Protein AF-X1H4W3-F1 (afdb_monomer_lite)

Structure (mmCIF, N/CA/C/O backbone):
data_AF-X1H4W3-F1
#
_entry.id   AF-X1H4W3-F1
#
loop_
_atom_site.group_PDB
_atom_site.id
_atom_site.type_symbol
_atom_site.label_atom_id
_atom_site.label_alt_id
_atom_site.label_comp_id
_atom_site.label_asym_id
_atom_site.label_entity_id
_atom_site.label_seq_id
_atom_site.pdbx_PDB_ins_code
_atom_site.Cartn_x
_atom_site.Cartn_y
_atom_site.Cartn_z
_atom_site.occupancy
_atom_site.B_iso_or_equiv
_atom_site.auth_seq_id
_atom_site.auth_comp_id
_atom_site.auth_asym_id
_atom_site.auth_atom_id
_atom_site.pdbx_PDB_model_num
ATOM 1 N N . LYS A 1 1 ? 1.119 -9.431 -26.230 1.00 51.44 1 LYS A N 1
ATOM 2 C CA . LYS A 1 1 ? 1.481 -10.700 -25.543 1.00 51.44 1 LYS A CA 1
ATOM 3 C C . LYS A 1 1 ? 2.769 -11.335 -26.093 1.00 51.44 1 LYS A C 1
ATOM 5 O O . LYS A 1 1 ? 3.726 -11.390 -25.339 1.00 51.44 1 LYS A O 1
ATOM 10 N N . LYS A 1 2 ? 2.865 -11.728 -27.379 1.00 60.03 2 LYS A N 1
ATOM 11 C CA . LYS A 1 2 ? 4.060 -12.422 -27.934 1.00 60.03 2 LYS A CA 1
ATOM 12 C C . LYS A 1 2 ? 5.408 -11.696 -27.730 1.00 60.03 2 LYS A C 1
ATOM 14 O O . LYS A 1 2 ? 6.391 -12.353 -27.430 1.00 60.03 2 LYS A O 1
ATOM 19 N N . ILE A 1 3 ? 5.445 -10.363 -27.836 1.00 63.09 3 ILE A N 1
ATOM 20 C CA . ILE A 1 3 ? 6.682 -9.567 -27.669 1.00 63.09 3 ILE A CA 1
ATOM 21 C C . ILE A 1 3 ? 7.163 -9.548 -26.209 1.00 63.09 3 ILE A C 1
ATOM 23 O O . ILE A 1 3 ? 8.354 -9.667 -25.967 1.00 63.09 3 ILE A O 1
ATOM 27 N N . ILE A 1 4 ? 6.247 -9.445 -25.239 1.00 69.94 4 ILE A N 1
ATOM 28 C CA . ILE A 1 4 ? 6.583 -9.406 -23.804 1.00 69.94 4 ILE A CA 1
ATOM 29 C C . ILE A 1 4 ? 7.187 -10.747 -23.373 1.00 69.94 4 ILE A C 1
ATOM 31 O O . ILE A 1 4 ? 8.253 -10.779 -22.773 1.00 69.94 4 ILE A O 1
ATOM 35 N N . PHE A 1 5 ? 6.563 -11.863 -23.762 1.00 71.19 5 PHE A N 1
ATOM 36 C CA . PHE A 1 5 ? 7.090 -13.195 -23.454 1.00 71.19 5 PHE A CA 1
ATOM 37 C C . PHE A 1 5 ? 8.395 -13.519 -24.190 1.00 71.19 5 PHE A C 1
ATOM 39 O O . PHE A 1 5 ? 9.207 -14.262 -23.659 1.00 71.19 5 PHE A O 1
ATOM 46 N N . ALA A 1 6 ? 8.642 -12.932 -25.367 1.00 69.44 6 ALA A N 1
ATOM 47 C CA . ALA A 1 6 ? 9.927 -13.064 -26.061 1.00 69.44 6 ALA A CA 1
ATOM 48 C C . ALA A 1 6 ? 11.089 -12.348 -25.339 1.00 69.44 6 ALA A C 1
ATOM 50 O O . ALA A 1 6 ? 12.254 -12.648 -25.602 1.00 69.44 6 ALA A O 1
ATOM 51 N N . LEU A 1 7 ? 10.782 -11.402 -24.444 1.00 69.12 7 LEU A N 1
ATOM 52 C CA . LEU A 1 7 ? 11.766 -10.675 -23.639 1.00 69.12 7 LEU A CA 1
ATOM 53 C C . LEU A 1 7 ? 12.075 -11.365 -22.300 1.00 69.12 7 LEU A C 1
ATOM 55 O O . LEU A 1 7 ? 13.135 -11.128 -21.726 1.00 69.12 7 LEU A O 1
ATOM 59 N N . ILE A 1 8 ? 11.182 -12.231 -21.817 1.00 76.12 8 ILE A N 1
ATOM 60 C CA . ILE A 1 8 ? 11.322 -12.949 -20.545 1.00 76.12 8 ILE A CA 1
ATOM 61 C C . ILE A 1 8 ? 12.070 -14.268 -20.807 1.00 76.12 8 ILE A C 1
ATOM 63 O O . ILE A 1 8 ? 11.652 -15.077 -21.632 1.00 76.12 8 ILE A O 1
ATOM 67 N N . ARG A 1 9 ? 13.216 -14.481 -20.140 1.00 65.06 9 ARG A N 1
ATOM 68 C CA . ARG A 1 9 ? 14.008 -15.729 -20.239 1.00 65.06 9 ARG A CA 1
ATOM 69 C C . ARG A 1 9 ? 13.320 -16.907 -19.516 1.00 65.06 9 ARG A C 1
ATOM 71 O O . ARG A 1 9 ? 12.294 -16.744 -18.871 1.00 65.06 9 ARG A O 1
ATOM 78 N N . THR A 1 10 ? 13.943 -18.087 -19.592 1.00 57.69 10 THR A N 1
ATOM 79 C CA . THR A 1 10 ? 13.554 -19.427 -19.081 1.00 57.69 10 THR A CA 1
ATOM 80 C C . THR A 1 10 ? 13.088 -19.541 -17.616 1.00 57.69 10 THR A C 1
ATOM 82 O O . THR A 1 10 ? 12.682 -20.624 -17.207 1.00 57.69 10 THR A O 1
ATOM 85 N N . ALA A 1 11 ? 13.127 -18.463 -16.833 1.00 66.06 11 ALA A N 1
ATOM 86 C CA . ALA A 1 11 ? 12.725 -18.391 -15.430 1.00 66.06 11 ALA A CA 1
ATOM 87 C C . ALA A 1 11 ? 11.697 -17.249 -15.244 1.00 66.06 11 ALA A C 1
ATOM 89 O O . ALA A 1 11 ? 12.069 -16.148 -14.830 1.00 66.06 11 ALA A O 1
ATOM 90 N N . PRO A 1 12 ? 10.429 -17.450 -15.653 1.00 82.94 12 PRO A N 1
ATOM 91 C CA . PRO A 1 12 ? 9.421 -16.395 -15.633 1.00 82.94 12 PRO A CA 1
ATOM 92 C C . PRO A 1 12 ? 9.008 -16.068 -14.197 1.00 82.94 12 PRO A C 1
ATOM 94 O O . PRO A 1 12 ? 8.381 -16.881 -13.529 1.00 82.94 12 PRO A O 1
ATOM 97 N N . THR A 1 13 ? 9.316 -14.860 -13.734 1.00 89.88 13 THR A N 1
ATOM 98 C CA . THR A 1 13 ? 8.813 -14.313 -12.461 1.00 89.88 13 THR A CA 1
ATOM 99 C C . THR A 1 13 ? 7.807 -13.196 -12.724 1.00 89.88 13 THR A C 1
ATOM 101 O O . THR A 1 13 ? 7.794 -12.603 -13.812 1.00 89.88 13 THR A O 1
ATOM 104 N N . LEU A 1 14 ? 6.985 -12.834 -11.736 1.00 88.19 14 LEU A N 1
ATOM 105 C CA . LEU A 1 14 ? 6.103 -11.667 -11.855 1.00 88.19 14 LEU A CA 1
ATOM 106 C C . LEU A 1 14 ? 6.908 -10.376 -12.071 1.00 88.19 14 LEU A C 1
ATOM 108 O O . LEU A 1 14 ? 6.520 -9.535 -12.877 1.00 88.19 14 LEU A O 1
ATOM 112 N N . ARG A 1 15 ? 8.087 -10.266 -11.446 1.00 89.19 15 ARG A N 1
ATOM 113 C CA . ARG A 1 15 ? 8.988 -9.114 -11.583 1.00 89.19 15 ARG A CA 1
ATOM 114 C C . ARG A 1 15 ? 9.443 -8.956 -13.032 1.00 89.19 15 ARG A C 1
ATOM 116 O O . ARG A 1 15 ? 9.320 -7.877 -13.603 1.00 89.19 15 ARG A O 1
ATOM 123 N N . SER A 1 16 ? 9.889 -10.051 -13.650 1.00 88.25 16 SER A N 1
ATOM 124 C CA . SER A 1 16 ? 10.321 -10.046 -15.052 1.00 88.25 16 SER A CA 1
ATOM 125 C C . SER A 1 16 ? 9.194 -9.657 -16.016 1.00 88.25 16 SER A C 1
ATOM 127 O O . SER A 1 16 ? 9.441 -8.943 -16.987 1.00 88.25 16 SER A O 1
ATOM 129 N N . LEU A 1 17 ? 7.948 -10.048 -15.719 1.00 89.00 17 LEU A N 1
ATOM 130 C CA . LEU A 1 17 ? 6.780 -9.668 -16.513 1.00 89.00 17 LEU A CA 1
ATOM 131 C C . LEU A 1 17 ? 6.477 -8.174 -16.421 1.00 89.00 17 LEU A C 1
ATOM 133 O O . LEU A 1 17 ? 6.245 -7.535 -17.451 1.00 89.00 17 LEU A O 1
ATOM 137 N N . LEU A 1 18 ? 6.480 -7.618 -15.207 1.00 89.31 18 LEU A N 1
ATOM 138 C CA . LEU A 1 18 ? 6.219 -6.196 -14.988 1.00 89.31 18 LEU A CA 1
ATOM 139 C C . LEU A 1 18 ? 7.297 -5.333 -15.645 1.00 89.31 18 LEU A C 1
ATOM 141 O O . LEU A 1 18 ? 6.964 -4.400 -16.374 1.00 89.31 18 LEU A O 1
ATOM 145 N N . ILE A 1 19 ? 8.572 -5.696 -15.484 1.00 89.69 19 ILE A N 1
ATOM 146 C CA . ILE A 1 19 ? 9.694 -4.981 -16.104 1.00 89.69 19 ILE A CA 1
ATOM 147 C C . ILE A 1 19 ? 9.617 -5.064 -17.629 1.00 89.69 19 ILE A C 1
ATOM 149 O O . ILE A 1 19 ? 9.698 -4.040 -18.303 1.00 89.69 19 ILE A O 1
ATOM 153 N N . ALA A 1 20 ? 9.387 -6.253 -18.195 1.00 88.25 20 ALA A N 1
ATOM 154 C CA . ALA A 1 20 ? 9.251 -6.406 -19.643 1.00 88.25 20 ALA A CA 1
ATOM 155 C C . ALA A 1 20 ? 8.071 -5.590 -20.200 1.00 88.25 20 ALA A C 1
ATOM 157 O O . ALA A 1 20 ? 8.172 -5.002 -21.278 1.00 88.25 20 ALA A O 1
ATOM 158 N N . THR A 1 21 ? 6.962 -5.516 -19.461 1.00 87.62 21 THR A N 1
ATOM 159 C CA . THR A 1 21 ? 5.796 -4.703 -19.837 1.00 87.62 21 THR A CA 1
ATOM 160 C C . THR A 1 21 ? 6.121 -3.210 -19.788 1.00 87.62 21 THR A C 1
ATOM 162 O O . THR A 1 21 ? 5.832 -2.496 -20.751 1.00 87.62 21 THR A O 1
ATOM 165 N N . ALA A 1 22 ? 6.782 -2.750 -18.721 1.00 86.75 22 ALA A N 1
ATOM 166 C CA . ALA A 1 22 ? 7.229 -1.367 -18.581 1.00 86.75 22 ALA A CA 1
ATOM 167 C C . ALA A 1 22 ? 8.190 -0.972 -19.709 1.00 86.75 22 ALA A C 1
ATOM 169 O O . ALA A 1 22 ? 7.998 0.057 -20.345 1.00 86.75 22 ALA A O 1
ATOM 170 N N . VAL A 1 23 ? 9.163 -1.822 -20.043 1.00 88.38 23 VAL A N 1
ATOM 171 C CA . VAL A 1 23 ? 10.105 -1.577 -21.144 1.00 88.38 23 VAL A CA 1
ATOM 172 C C . VAL A 1 23 ? 9.406 -1.483 -22.492 1.00 88.38 23 VAL A C 1
ATOM 174 O O . VAL A 1 23 ? 9.718 -0.598 -23.284 1.00 88.38 23 VAL A O 1
ATOM 177 N N . VAL A 1 24 ? 8.435 -2.356 -22.769 1.00 85.88 24 VAL A N 1
ATOM 178 C CA . VAL A 1 24 ? 7.647 -2.264 -24.006 1.00 85.88 24 VAL A CA 1
ATOM 179 C C . VAL A 1 24 ? 6.904 -0.929 -24.079 1.00 85.88 24 VAL A C 1
ATOM 181 O O . VAL A 1 24 ? 6.884 -0.314 -25.145 1.00 85.88 24 VAL A O 1
ATOM 184 N N . HIS A 1 25 ? 6.348 -0.457 -22.963 1.00 83.56 25 HIS A N 1
ATOM 185 C CA . HIS A 1 25 ? 5.703 0.851 -22.885 1.00 83.56 25 HIS A CA 1
ATOM 186 C C . HIS A 1 25 ? 6.703 2.005 -23.085 1.00 83.56 25 HIS A C 1
ATOM 188 O O . HIS A 1 25 ? 6.482 2.866 -23.935 1.00 83.56 25 HIS A O 1
ATOM 194 N N . LEU A 1 26 ? 7.840 1.995 -22.383 1.00 84.00 26 LEU A N 1
ATOM 195 C CA . LEU A 1 26 ? 8.897 3.006 -22.519 1.00 84.00 26 LEU A CA 1
ATOM 196 C C . LEU A 1 26 ? 9.404 3.098 -23.967 1.00 84.00 26 LEU A C 1
ATOM 198 O O . LEU A 1 26 ? 9.537 4.186 -24.523 1.00 84.00 26 LEU A O 1
ATOM 202 N N . TYR A 1 27 ? 9.628 1.948 -24.599 1.00 83.69 27 TYR A N 1
ATOM 203 C CA . TYR A 1 27 ? 10.215 1.867 -25.930 1.00 83.69 27 TYR A CA 1
ATOM 204 C C . TYR A 1 27 ? 9.255 2.270 -27.056 1.00 83.69 27 TYR A C 1
ATOM 206 O O . TYR A 1 27 ? 9.664 2.955 -27.998 1.00 83.69 27 TYR A O 1
ATOM 214 N N . HIS A 1 28 ? 8.001 1.803 -26.999 1.00 81.50 28 HIS A N 1
ATOM 215 C CA . HIS A 1 28 ? 7.023 2.000 -28.080 1.00 81.50 28 HIS A CA 1
ATOM 216 C C . HIS A 1 28 ? 6.139 3.220 -27.881 1.00 81.50 28 HIS A C 1
ATOM 218 O O . HIS A 1 28 ? 5.789 3.870 -28.859 1.00 81.50 28 HIS A O 1
ATOM 224 N N . TYR A 1 29 ? 5.768 3.523 -26.639 1.00 76.12 29 TYR A N 1
ATOM 225 C CA . TYR A 1 29 ? 4.836 4.606 -26.343 1.00 76.12 29 TYR A CA 1
ATOM 226 C C . TYR A 1 29 ? 5.560 5.891 -25.938 1.00 76.12 29 TYR A C 1
ATOM 228 O O . TYR A 1 29 ? 5.206 6.970 -26.401 1.00 76.12 29 TYR A O 1
ATOM 236 N N . MET A 1 30 ? 6.610 5.785 -25.117 1.00 75.44 30 MET A N 1
ATOM 237 C CA . MET A 1 30 ? 7.381 6.959 -24.682 1.00 75.44 30 MET A CA 1
ATOM 238 C C . MET A 1 30 ? 8.561 7.290 -25.603 1.00 75.44 30 MET A C 1
ATOM 240 O O . MET A 1 30 ? 9.158 8.353 -25.462 1.00 75.44 30 MET A O 1
ATOM 244 N N . GLY A 1 31 ? 8.894 6.404 -26.547 1.00 79.31 31 GLY A N 1
ATOM 245 C CA . GLY A 1 31 ? 9.974 6.615 -27.510 1.00 79.31 31 GLY A CA 1
ATOM 246 C C . GLY A 1 31 ? 11.379 6.592 -26.901 1.00 79.31 31 GLY A C 1
ATOM 247 O O . GLY A 1 31 ? 12.309 7.091 -27.527 1.00 79.31 31 GLY A O 1
ATOM 248 N N . ILE A 1 32 ? 11.554 6.019 -25.706 1.00 81.31 32 ILE A N 1
ATOM 249 C CA . ILE A 1 32 ? 12.866 5.902 -25.057 1.00 81.31 32 ILE A CA 1
ATOM 250 C C . ILE A 1 32 ? 13.688 4.834 -25.786 1.00 81.31 32 ILE A C 1
ATOM 252 O O . ILE A 1 32 ? 13.264 3.681 -25.904 1.00 81.31 32 ILE A O 1
ATOM 256 N N . LYS A 1 33 ? 14.862 5.227 -26.287 1.00 80.50 33 LYS A N 1
ATOM 257 C CA . LYS A 1 33 ? 15.805 4.372 -27.020 1.00 80.50 33 LYS A CA 1
ATOM 258 C C . LYS A 1 33 ? 17.156 4.339 -26.314 1.00 80.50 33 LYS A C 1
ATOM 260 O O . LYS A 1 33 ? 17.492 5.256 -25.570 1.00 80.50 33 LYS A O 1
ATOM 265 N N . VAL A 1 34 ? 17.926 3.290 -26.583 1.00 80.50 34 VAL A N 1
ATOM 266 C CA . VAL A 1 34 ? 19.287 3.130 -26.063 1.00 80.50 34 VAL A CA 1
ATOM 267 C C . VAL A 1 34 ? 20.242 3.932 -26.941 1.00 80.50 34 VAL A C 1
ATOM 269 O O . VAL A 1 34 ? 20.195 3.829 -28.161 1.00 80.50 34 VAL A O 1
ATOM 272 N N . GLN A 1 35 ? 21.120 4.727 -26.333 1.00 69.88 35 GLN A N 1
ATOM 273 C CA . GLN A 1 35 ? 22.011 5.631 -27.067 1.00 69.88 35 GLN A CA 1
ATOM 274 C C . GLN A 1 35 ? 23.066 4.889 -27.916 1.00 69.88 35 GLN A C 1
ATOM 276 O O . GLN A 1 35 ? 23.486 5.392 -28.956 1.00 69.88 35 GLN A O 1
ATOM 281 N N . GLU A 1 36 ? 23.450 3.671 -27.518 1.00 61.16 36 GLU A N 1
ATOM 282 C CA . GLU A 1 36 ? 24.455 2.832 -28.196 1.00 61.16 36 GLU A CA 1
ATOM 283 C C . GLU A 1 36 ? 24.018 2.282 -29.572 1.00 61.16 36 GLU A C 1
ATOM 285 O O . GLU A 1 36 ? 24.839 1.726 -30.299 1.00 61.16 36 GLU A O 1
ATOM 290 N N . SER A 1 37 ? 22.747 2.411 -29.975 1.00 55.53 37 SER A N 1
ATOM 291 C CA . SER A 1 37 ? 22.253 1.831 -31.237 1.00 55.53 37 SER A CA 1
ATOM 292 C C . SER A 1 37 ? 22.519 2.678 -32.489 1.00 55.53 37 SER A C 1
ATOM 294 O O . SER A 1 37 ? 22.275 2.214 -33.604 1.00 55.53 37 SER A O 1
ATOM 296 N N . LEU A 1 38 ? 23.065 3.889 -32.332 1.00 51.62 38 LEU A N 1
ATOM 297 C CA . LEU A 1 38 ? 23.301 4.841 -33.425 1.00 51.62 38 LEU A CA 1
ATOM 298 C C . LEU A 1 38 ? 24.490 4.499 -34.346 1.00 51.62 38 LEU A C 1
ATOM 300 O O . LEU A 1 38 ? 24.632 5.129 -35.392 1.00 51.62 38 LEU A O 1
ATOM 304 N N . GLU A 1 39 ? 25.327 3.508 -34.017 1.00 50.28 39 GLU A N 1
ATOM 305 C CA . GLU A 1 39 ? 26.546 3.215 -34.798 1.00 50.28 39 GLU A CA 1
ATOM 306 C C . GLU A 1 39 ? 26.399 2.125 -35.877 1.00 50.28 39 GLU A C 1
ATOM 308 O O . GLU A 1 39 ? 27.309 1.922 -36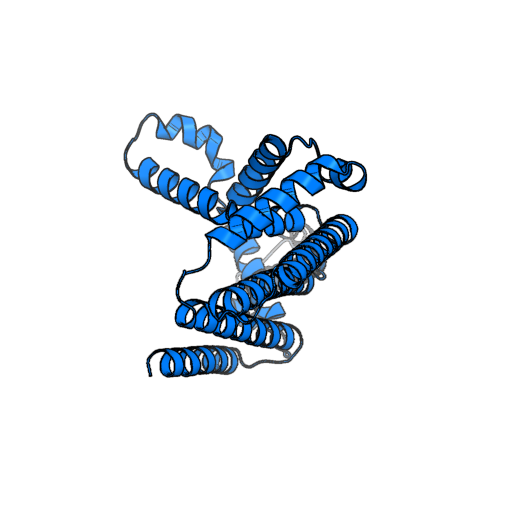.684 1.00 50.28 39 GLU A O 1
ATOM 313 N N . LEU A 1 40 ? 25.262 1.432 -35.975 1.00 52.66 40 LEU A N 1
ATOM 314 C CA . LEU A 1 40 ? 25.097 0.344 -36.949 1.00 52.66 40 LEU A CA 1
ATOM 315 C C . LEU A 1 40 ? 24.466 0.838 -38.259 1.00 52.66 40 LEU A C 1
ATOM 317 O O . LEU A 1 40 ? 23.274 0.691 -38.526 1.00 52.66 40 LEU A O 1
ATOM 321 N N . ASN A 1 41 ? 25.314 1.418 -39.108 1.00 48.25 41 ASN A N 1
ATOM 322 C CA . ASN A 1 41 ? 24.979 1.741 -40.490 1.00 48.25 41 ASN A CA 1
ATOM 323 C C . ASN A 1 41 ? 24.731 0.465 -41.325 1.00 48.25 41 ASN A C 1
ATOM 325 O O . ASN A 1 41 ? 25.632 -0.359 -41.479 1.00 48.25 41 ASN A O 1
ATOM 329 N N . LYS A 1 42 ? 23.548 0.426 -41.967 1.00 57.22 42 LYS A N 1
ATOM 330 C CA . LYS A 1 42 ? 22.990 -0.541 -42.949 1.00 57.22 42 LYS A CA 1
ATOM 331 C C . LYS A 1 42 ? 22.182 -1.695 -42.350 1.00 57.22 42 LYS A C 1
ATOM 333 O O . LYS A 1 42 ? 22.746 -2.710 -41.961 1.00 57.22 42 LYS A O 1
ATOM 338 N N . PHE A 1 43 ? 20.850 -1.602 -42.423 1.00 54.25 43 PHE A N 1
ATOM 339 C CA . PHE A 1 43 ? 19.977 -2.711 -42.040 1.00 54.25 43 PHE A CA 1
ATOM 340 C C . PHE A 1 43 ? 18.820 -2.985 -43.009 1.00 54.25 43 PHE A C 1
ATOM 342 O O . PHE A 1 43 ? 18.091 -2.093 -43.432 1.00 54.25 43 PHE A O 1
ATOM 349 N N . THR A 1 44 ? 18.669 -4.273 -43.324 1.00 56.62 44 THR A N 1
ATOM 350 C CA . THR A 1 44 ? 17.475 -4.947 -43.857 1.00 56.62 44 THR A CA 1
ATOM 351 C C . THR A 1 44 ? 16.343 -5.013 -42.811 1.00 56.62 44 THR A C 1
ATOM 353 O O . THR A 1 44 ? 16.568 -4.741 -41.632 1.00 56.62 44 THR A O 1
ATOM 356 N N . PHE A 1 45 ? 15.125 -5.406 -43.203 1.00 55.81 45 PHE A N 1
ATOM 357 C CA . PHE A 1 45 ? 13.964 -5.499 -42.296 1.00 55.81 45 PHE A CA 1
ATOM 358 C C . PHE A 1 45 ? 14.150 -6.489 -41.124 1.00 55.81 45 PHE A C 1
ATOM 360 O O . PHE A 1 45 ? 13.733 -6.208 -40.000 1.00 55.81 45 PHE A O 1
ATOM 367 N N . ASP A 1 46 ? 14.811 -7.631 -41.346 1.00 56.56 46 ASP A N 1
ATOM 368 C CA . ASP A 1 46 ? 15.038 -8.626 -40.282 1.00 56.56 46 ASP A CA 1
ATOM 369 C C . ASP A 1 46 ? 16.008 -8.118 -39.215 1.00 56.56 46 ASP A C 1
ATOM 371 O O . ASP A 1 46 ? 15.776 -8.261 -38.014 1.00 56.56 46 ASP A O 1
ATOM 375 N N . SER A 1 47 ? 17.032 -7.391 -39.642 1.00 63.22 47 SER A N 1
ATOM 376 C CA . SER A 1 47 ? 17.975 -6.764 -38.729 1.00 63.22 47 SER A CA 1
ATOM 377 C C . SER A 1 47 ? 17.382 -5.609 -37.913 1.00 63.22 47 SER A C 1
ATOM 379 O O . SER A 1 47 ? 17.877 -5.316 -36.828 1.00 63.22 47 SER A O 1
ATOM 381 N N . THR A 1 48 ? 16.287 -4.987 -38.368 1.00 70.31 48 THR A N 1
ATOM 382 C CA . THR A 1 48 ? 15.576 -3.967 -37.576 1.00 70.31 48 THR A CA 1
ATOM 383 C C . THR A 1 48 ? 14.852 -4.593 -36.381 1.00 70.31 48 THR A C 1
ATOM 385 O O . THR A 1 48 ? 14.872 -4.032 -35.288 1.00 70.31 48 THR A O 1
ATOM 388 N N . LYS A 1 49 ? 14.266 -5.788 -36.552 1.00 73.88 49 LYS A N 1
ATOM 389 C CA . LYS A 1 49 ? 13.609 -6.528 -35.458 1.00 73.88 49 LYS A CA 1
ATOM 390 C C . LYS A 1 49 ? 14.603 -7.055 -34.428 1.00 73.88 49 LYS A C 1
ATOM 392 O O . LYS A 1 49 ? 14.319 -7.038 -33.231 1.00 73.88 49 LYS A O 1
ATOM 397 N N . GLU A 1 50 ? 15.756 -7.541 -34.879 1.00 76.06 50 GLU A N 1
ATOM 398 C CA . GLU A 1 50 ? 16.815 -7.999 -33.975 1.00 76.06 50 GLU A CA 1
ATOM 399 C C . GLU A 1 50 ? 17.418 -6.841 -33.174 1.00 76.06 50 GLU A C 1
ATOM 401 O O . GLU A 1 50 ? 17.634 -6.983 -31.967 1.00 76.06 50 GLU A O 1
ATOM 406 N N . LEU A 1 51 ? 17.616 -5.681 -33.809 1.00 78.50 51 LEU A N 1
ATOM 407 C CA . LEU A 1 51 ? 18.068 -4.466 -33.135 1.00 78.50 51 LEU A CA 1
ATOM 408 C C . LEU A 1 51 ? 17.052 -3.994 -32.087 1.00 78.50 51 LEU A C 1
ATOM 410 O O . LEU A 1 51 ? 17.431 -3.770 -30.941 1.00 78.50 51 LEU A O 1
ATOM 414 N N . GLU A 1 52 ? 15.762 -3.957 -32.429 1.00 82.50 52 GLU A N 1
ATOM 415 C CA . GLU A 1 52 ? 14.685 -3.624 -31.487 1.00 82.50 52 GLU A CA 1
ATOM 416 C C . GLU A 1 52 ? 14.683 -4.553 -30.258 1.00 82.50 52 GLU A C 1
ATOM 418 O O . GLU A 1 52 ? 14.543 -4.105 -29.117 1.00 82.50 52 GLU A O 1
ATOM 423 N N . LEU A 1 53 ? 14.846 -5.863 -30.465 1.00 82.69 53 LEU A N 1
ATOM 424 C CA . LEU A 1 53 ? 14.922 -6.829 -29.366 1.00 82.69 53 LEU A CA 1
ATOM 425 C C . LEU A 1 53 ? 16.173 -6.631 -28.505 1.00 82.69 53 LEU A C 1
ATOM 427 O O . LEU A 1 53 ? 16.106 -6.830 -27.290 1.00 82.69 53 LEU A O 1
ATOM 431 N N . LYS A 1 54 ? 17.304 -6.255 -29.108 1.00 83.00 54 LYS A N 1
ATOM 432 C CA . LYS A 1 54 ? 18.546 -5.965 -28.384 1.00 83.00 54 LYS A CA 1
ATOM 433 C C . LYS A 1 54 ? 18.402 -4.710 -27.522 1.00 83.00 54 LYS A C 1
ATOM 435 O O . LYS A 1 54 ? 18.719 -4.769 -26.338 1.00 83.00 54 LYS A O 1
ATOM 440 N N . GLU A 1 55 ? 17.857 -3.627 -28.070 1.00 83.44 55 GLU A N 1
ATOM 441 C CA . GLU A 1 55 ? 17.608 -2.384 -27.327 1.00 83.44 55 GLU A CA 1
ATOM 442 C C . GLU A 1 55 ? 16.681 -2.615 -26.131 1.00 83.44 55 GLU A C 1
ATOM 444 O O . GLU A 1 55 ? 16.973 -2.185 -25.019 1.00 83.44 55 GLU A O 1
ATOM 449 N N . LYS A 1 56 ? 15.590 -3.365 -26.318 1.00 86.69 56 LYS A N 1
ATOM 450 C CA . LYS A 1 56 ? 14.676 -3.683 -25.213 1.00 86.69 56 LYS A CA 1
ATOM 451 C C . LYS A 1 56 ? 15.327 -4.530 -24.126 1.00 86.69 56 LYS A C 1
ATOM 453 O O . LYS A 1 56 ? 14.987 -4.365 -22.963 1.00 86.69 56 LYS A O 1
ATOM 458 N N . LYS A 1 57 ? 16.248 -5.434 -24.469 1.00 86.25 57 LYS A N 1
ATOM 459 C CA . LYS A 1 57 ? 16.989 -6.204 -23.457 1.00 86.25 57 LYS A CA 1
ATOM 460 C C . LYS A 1 57 ? 17.883 -5.304 -22.606 1.00 86.25 57 LYS A C 1
ATOM 462 O O . LYS A 1 57 ? 17.887 -5.471 -21.395 1.00 86.25 57 LYS A O 1
ATOM 467 N N . ILE A 1 58 ? 18.557 -4.333 -23.220 1.00 86.44 58 ILE A N 1
ATOM 468 C CA . ILE A 1 58 ? 19.359 -3.339 -22.490 1.00 86.44 58 ILE A CA 1
ATOM 469 C C . ILE A 1 58 ? 18.453 -2.507 -21.569 1.00 86.44 58 ILE A C 1
ATOM 471 O O . ILE A 1 58 ? 18.721 -2.392 -20.378 1.00 86.44 58 ILE A O 1
ATOM 475 N N . LEU A 1 59 ? 17.307 -2.035 -22.076 1.00 87.75 59 LEU A N 1
ATOM 476 C CA . LEU A 1 59 ? 16.332 -1.308 -21.255 1.00 87.75 59 LEU A CA 1
ATOM 477 C C . LEU A 1 59 ? 15.783 -2.139 -20.083 1.00 87.75 59 LEU A C 1
ATOM 479 O O . LEU A 1 59 ? 15.475 -1.571 -19.041 1.00 87.75 59 LEU A O 1
ATOM 483 N N . ILE A 1 60 ? 15.652 -3.465 -20.212 1.00 88.69 60 ILE A N 1
ATOM 484 C CA . ILE A 1 60 ? 15.261 -4.333 -19.085 1.00 88.69 60 ILE A CA 1
ATOM 485 C C . ILE A 1 60 ? 16.297 -4.264 -17.967 1.00 88.69 60 ILE A C 1
ATOM 487 O O . ILE A 1 60 ? 15.913 -4.132 -16.808 1.00 88.69 60 ILE A O 1
ATOM 491 N N . GLU A 1 61 ? 17.582 -4.343 -18.304 1.00 87.25 61 GLU A N 1
ATOM 492 C CA . GLU A 1 61 ? 18.671 -4.288 -17.325 1.00 87.25 61 GLU A CA 1
ATOM 493 C C . GLU A 1 61 ? 18.727 -2.914 -16.639 1.00 87.25 61 GLU A C 1
ATOM 495 O O . GLU A 1 61 ? 18.861 -2.836 -15.416 1.00 87.25 61 GLU A O 1
ATOM 500 N N . GLU A 1 62 ? 18.532 -1.830 -17.395 1.00 87.88 62 GLU A N 1
ATOM 501 C CA . GLU A 1 62 ? 18.461 -0.470 -16.850 1.00 87.88 62 GLU A CA 1
ATOM 502 C C . GLU A 1 62 ? 17.251 -0.271 -15.929 1.00 87.88 62 GLU A C 1
ATOM 504 O O . GLU A 1 62 ? 17.395 0.247 -14.820 1.00 87.88 62 GLU A O 1
ATOM 509 N N . VAL A 1 63 ? 16.062 -0.713 -16.351 1.00 89.12 63 VAL A N 1
ATOM 510 C CA . VAL A 1 63 ? 14.834 -0.597 -15.550 1.00 89.12 63 VAL A CA 1
ATOM 511 C C . VAL A 1 63 ? 14.922 -1.453 -14.288 1.00 89.12 63 VAL A C 1
ATOM 513 O O . VAL A 1 63 ? 14.543 -0.986 -13.216 1.00 89.12 63 VAL A O 1
ATOM 516 N N . ASP A 1 64 ? 15.449 -2.675 -14.367 1.00 88.31 64 ASP A N 1
ATOM 517 C CA . ASP A 1 64 ? 15.633 -3.528 -13.187 1.00 88.31 64 ASP A CA 1
ATOM 518 C C . ASP A 1 64 ? 16.630 -2.908 -12.191 1.00 88.31 64 ASP A C 1
ATOM 520 O O . ASP A 1 64 ? 16.365 -2.851 -10.985 1.00 88.31 64 ASP A O 1
ATOM 524 N N . SER A 1 65 ? 17.733 -2.353 -12.704 1.00 87.88 65 SER A N 1
ATOM 525 C CA . SER A 1 65 ? 18.732 -1.615 -11.920 1.00 87.88 65 SER A CA 1
ATOM 526 C C . SER A 1 65 ? 18.173 -0.334 -11.297 1.00 87.88 65 SER A C 1
ATOM 528 O O . SER A 1 65 ? 18.565 0.035 -10.188 1.00 87.88 65 SER A O 1
ATOM 530 N N . PHE A 1 66 ? 17.239 0.341 -11.970 1.00 87.19 66 PHE A N 1
ATOM 531 C CA . PHE A 1 66 ? 16.545 1.506 -11.428 1.00 87.19 66 PHE A CA 1
ATOM 532 C C . PHE A 1 66 ? 15.580 1.111 -10.306 1.00 87.19 66 PHE A C 1
ATOM 534 O O . PHE A 1 66 ? 15.589 1.719 -9.234 1.00 87.19 66 PHE A O 1
ATOM 541 N N . LEU A 1 67 ? 14.783 0.061 -10.522 1.00 85.69 67 LEU A N 1
ATOM 542 C CA . LEU A 1 67 ? 13.782 -0.394 -9.562 1.00 85.69 67 LEU A CA 1
ATOM 543 C C . LEU A 1 67 ? 14.408 -0.999 -8.301 1.00 85.69 67 LEU A C 1
ATOM 545 O O . LEU A 1 67 ? 13.834 -0.834 -7.228 1.00 85.69 67 LEU A O 1
ATOM 549 N N . LYS A 1 68 ? 15.571 -1.661 -8.377 1.00 86.06 68 LYS A N 1
ATOM 550 C CA . LYS A 1 68 ? 16.270 -2.276 -7.225 1.00 86.06 68 LYS A CA 1
ATOM 551 C C . LYS A 1 68 ? 15.316 -3.047 -6.305 1.00 86.06 68 LYS A C 1
ATOM 553 O O . LYS A 1 68 ? 14.809 -4.096 -6.692 1.00 86.06 68 LYS A O 1
ATOM 558 N N . THR A 1 69 ? 15.066 -2.527 -5.104 1.00 86.06 69 THR A N 1
ATOM 559 C CA . THR A 1 69 ? 14.221 -3.131 -4.068 1.00 86.06 69 THR A CA 1
ATOM 560 C C . THR A 1 69 ? 12.835 -2.484 -3.974 1.00 86.06 69 THR A C 1
ATOM 562 O O . THR A 1 69 ? 12.188 -2.573 -2.936 1.00 86.06 69 THR A O 1
ATOM 565 N N . SER A 1 70 ? 12.398 -1.741 -4.997 1.00 87.00 70 SER A N 1
ATOM 566 C CA . SER A 1 70 ? 11.163 -0.944 -4.936 1.00 87.00 70 SER A CA 1
ATOM 567 C C . SER A 1 70 ? 9.932 -1.810 -4.681 1.00 87.00 70 SER A C 1
ATOM 569 O O . SER A 1 70 ? 9.140 -1.465 -3.815 1.00 87.00 70 SER A O 1
ATOM 571 N N . PHE A 1 71 ? 9.824 -2.978 -5.323 1.00 87.19 71 PHE A N 1
ATOM 572 C CA . PHE A 1 71 ? 8.719 -3.913 -5.078 1.00 87.19 71 PHE A CA 1
ATOM 573 C C . PHE A 1 71 ? 8.670 -4.390 -3.617 1.00 87.19 71 PHE A C 1
ATOM 575 O O . PHE A 1 71 ? 7.599 -4.465 -3.020 1.00 87.19 71 PHE A O 1
ATOM 582 N N . GLU A 1 72 ? 9.825 -4.690 -3.016 1.00 88.81 72 GLU A N 1
ATOM 583 C CA . GLU A 1 72 ? 9.914 -5.088 -1.609 1.00 88.81 72 GLU A CA 1
ATOM 584 C C . GLU A 1 72 ? 9.586 -3.931 -0.655 1.00 88.81 72 GLU A C 1
ATOM 586 O O . GLU A 1 72 ? 8.944 -4.137 0.378 1.00 88.81 72 GLU A O 1
ATOM 591 N N . LEU A 1 73 ? 10.023 -2.712 -0.984 1.00 89.88 73 LEU A N 1
ATOM 592 C CA . LEU A 1 73 ? 9.709 -1.517 -0.202 1.00 89.88 73 LEU A CA 1
ATOM 593 C C . LEU A 1 73 ? 8.206 -1.222 -0.245 1.00 89.88 73 LEU A C 1
ATOM 595 O O . LEU A 1 73 ? 7.608 -0.999 0.803 1.00 89.88 73 LEU A O 1
ATOM 599 N N . GLU A 1 74 ? 7.589 -1.295 -1.419 1.00 88.50 74 GLU A N 1
ATOM 600 C CA . GLU A 1 74 ? 6.157 -1.071 -1.613 1.00 88.50 74 GLU A CA 1
ATOM 601 C C . GLU A 1 74 ? 5.308 -2.115 -0.868 1.00 88.50 74 GLU A C 1
ATOM 603 O O . GLU A 1 74 ? 4.414 -1.759 -0.097 1.00 88.50 74 GLU A O 1
ATOM 608 N N . GLY A 1 75 ? 5.660 -3.404 -0.971 1.00 89.75 75 GLY A N 1
ATOM 609 C CA . GLY A 1 75 ? 5.027 -4.467 -0.181 1.00 89.75 75 GLY A CA 1
ATOM 610 C C . GLY A 1 75 ? 5.147 -4.235 1.331 1.00 89.75 75 GLY A C 1
ATOM 611 O O . GLY A 1 75 ? 4.179 -4.400 2.079 1.00 89.75 75 GLY A O 1
ATOM 612 N N . SER A 1 76 ? 6.311 -3.767 1.796 1.00 90.44 76 SER A N 1
ATOM 613 C CA . SER A 1 76 ? 6.528 -3.394 3.200 1.00 90.44 76 SER A CA 1
ATOM 614 C C . SER A 1 76 ? 5.641 -2.223 3.640 1.00 90.44 76 SER A C 1
ATOM 616 O O . SER A 1 76 ? 5.062 -2.268 4.727 1.00 90.44 76 SER A O 1
ATOM 618 N N . ILE A 1 77 ? 5.479 -1.195 2.802 1.00 91.06 77 ILE A N 1
ATOM 619 C CA . ILE A 1 77 ? 4.588 -0.056 3.069 1.00 91.06 77 ILE A CA 1
ATOM 620 C C . ILE A 1 77 ? 3.133 -0.521 3.196 1.00 91.06 77 ILE A C 1
ATOM 622 O O . ILE A 1 77 ? 2.501 -0.231 4.214 1.00 91.06 77 ILE A O 1
ATOM 626 N N . PHE A 1 78 ? 2.628 -1.322 2.255 1.00 91.31 78 PHE A N 1
ATOM 627 C CA . PHE A 1 78 ? 1.262 -1.849 2.338 1.00 91.31 78 PHE A CA 1
ATOM 628 C C . PHE A 1 78 ? 1.038 -2.709 3.582 1.00 91.31 78 PHE A C 1
ATOM 630 O O . PHE A 1 78 ? 0.044 -2.537 4.289 1.00 91.31 78 PHE A O 1
ATOM 637 N N . ASN A 1 79 ? 1.979 -3.600 3.906 1.00 92.06 79 ASN A N 1
ATOM 638 C CA . ASN A 1 79 ? 1.906 -4.394 5.131 1.00 92.06 79 ASN A CA 1
ATOM 639 C C . ASN A 1 79 ? 1.882 -3.501 6.380 1.00 92.06 79 ASN A C 1
ATOM 641 O O . ASN A 1 79 ? 1.095 -3.751 7.294 1.00 92.06 79 ASN A O 1
ATOM 645 N N . ASN A 1 80 ? 2.683 -2.431 6.399 1.00 91.69 80 ASN A N 1
ATOM 646 C CA . ASN A 1 80 ? 2.723 -1.488 7.511 1.00 91.69 80 ASN A CA 1
ATOM 647 C C . ASN A 1 80 ? 1.402 -0.743 7.713 1.00 91.69 80 ASN A C 1
ATOM 649 O O . ASN A 1 80 ? 1.014 -0.570 8.871 1.00 91.69 80 ASN A O 1
ATOM 653 N N . ILE A 1 81 ? 0.741 -0.326 6.627 1.00 92.19 81 ILE A N 1
ATOM 654 C CA . ILE A 1 81 ? -0.591 0.296 6.660 1.00 92.19 81 ILE A CA 1
ATOM 655 C C . ILE A 1 81 ? -1.603 -0.701 7.226 1.00 92.19 81 ILE A C 1
ATOM 657 O O . ILE A 1 81 ? -2.272 -0.402 8.210 1.00 92.19 81 ILE A O 1
ATOM 661 N N . ILE A 1 82 ? -1.652 -1.922 6.683 1.00 93.75 82 ILE A N 1
ATOM 662 C CA . ILE A 1 82 ? -2.616 -2.940 7.123 1.00 93.75 82 ILE A CA 1
ATOM 663 C C . ILE A 1 82 ? -2.391 -3.337 8.593 1.00 93.75 82 ILE A C 1
ATOM 665 O O . ILE A 1 82 ? -3.346 -3.587 9.327 1.00 93.75 82 ILE A O 1
ATOM 669 N N . ASP A 1 83 ? -1.138 -3.426 9.051 1.00 93.50 83 ASP A N 1
ATOM 670 C CA . ASP A 1 83 ? -0.821 -3.635 10.470 1.00 93.50 83 ASP A CA 1
ATOM 671 C C . ASP A 1 83 ? -1.418 -2.538 11.351 1.00 93.50 83 ASP A C 1
ATOM 673 O O . ASP A 1 83 ? -2.030 -2.855 12.369 1.00 93.50 83 ASP A O 1
ATOM 677 N N . LEU A 1 84 ? -1.256 -1.269 10.960 1.00 93.25 84 LEU A N 1
ATOM 678 C CA . LEU A 1 84 ? -1.805 -0.137 11.704 1.00 93.25 84 LEU A CA 1
ATOM 679 C C . LEU A 1 84 ? -3.333 -0.184 11.727 1.00 93.25 84 LEU A C 1
ATOM 681 O O . LEU A 1 84 ? -3.908 -0.160 12.814 1.00 93.25 84 LEU A O 1
ATOM 685 N N . GLU A 1 85 ? -3.981 -0.344 10.571 1.00 93.56 85 GLU A N 1
ATOM 686 C CA . GLU A 1 85 ? -5.443 -0.470 10.476 1.00 93.56 85 GLU A CA 1
ATOM 687 C C . GLU A 1 85 ? -5.967 -1.591 11.391 1.00 93.56 85 GLU A C 1
ATOM 689 O O . GLU A 1 85 ? -6.937 -1.411 12.128 1.00 93.56 85 GLU A O 1
ATOM 694 N N . ASN A 1 86 ? -5.293 -2.746 11.417 1.00 94.94 86 ASN A N 1
ATOM 695 C CA . ASN A 1 86 ? -5.683 -3.871 12.268 1.00 94.94 86 ASN A CA 1
ATOM 696 C C . ASN A 1 86 ? -5.609 -3.546 13.770 1.00 94.94 86 ASN A C 1
ATOM 698 O O . ASN A 1 86 ? -6.419 -4.076 14.538 1.00 94.94 86 ASN A O 1
ATOM 702 N N . LEU A 1 87 ? -4.679 -2.689 14.208 1.00 94.00 87 LEU A N 1
ATOM 703 C CA . LEU A 1 87 ? -4.616 -2.237 15.604 1.00 94.00 87 LEU A CA 1
ATOM 704 C C . LEU A 1 87 ? -5.833 -1.382 15.963 1.00 94.00 87 LEU A C 1
ATOM 706 O O . LEU A 1 87 ? -6.446 -1.613 17.008 1.00 94.00 87 LEU A O 1
ATOM 710 N N . PHE A 1 88 ? -6.216 -0.446 15.087 1.00 94.00 88 PHE A N 1
ATOM 711 C CA . PHE A 1 88 ? -7.420 0.370 15.269 1.00 94.00 88 PHE A CA 1
ATOM 712 C C . PHE A 1 88 ? -8.684 -0.490 15.274 1.00 94.00 88 PHE A C 1
ATOM 714 O O . PHE A 1 88 ? -9.501 -0.373 16.185 1.00 94.00 88 PHE A O 1
ATOM 721 N N . LEU A 1 89 ? -8.824 -1.408 14.313 1.00 93.75 89 LEU A N 1
ATOM 722 C CA . LEU A 1 89 ? -9.959 -2.331 14.239 1.00 93.75 89 LEU A CA 1
ATOM 723 C C . LEU A 1 89 ? -10.085 -3.178 15.510 1.00 93.75 89 LEU A C 1
ATOM 725 O O . LEU A 1 89 ? -11.175 -3.294 16.067 1.00 93.75 89 LEU A O 1
ATOM 729 N N . THR A 1 90 ? -8.974 -3.732 16.001 1.00 92.75 90 THR A N 1
ATOM 730 C CA . THR A 1 90 ? -8.962 -4.541 17.229 1.00 92.75 90 THR A CA 1
ATOM 731 C C . THR A 1 90 ? -9.386 -3.711 18.440 1.00 92.75 90 THR A C 1
ATOM 733 O O . THR A 1 90 ? -10.246 -4.143 19.207 1.00 92.75 90 THR A O 1
ATOM 736 N N . LEU A 1 91 ? -8.847 -2.494 18.584 1.00 92.50 91 LEU A N 1
ATOM 737 C CA . LEU A 1 91 ? -9.231 -1.568 19.651 1.00 92.50 91 LEU A CA 1
ATOM 738 C C . LEU A 1 91 ? -10.733 -1.241 19.604 1.00 92.50 91 LEU A C 1
ATOM 740 O O . LEU A 1 91 ? -11.409 -1.338 20.627 1.00 92.50 91 LEU A O 1
ATOM 744 N N . LEU A 1 92 ? -11.263 -0.911 18.423 1.00 91.06 92 LEU A N 1
ATOM 745 C CA . LEU A 1 92 ? -12.674 -0.567 18.231 1.00 91.06 92 LEU A CA 1
ATOM 746 C C . LEU A 1 92 ? -13.613 -1.753 18.504 1.00 91.06 92 LEU A C 1
ATOM 748 O O . LEU A 1 92 ? -14.695 -1.563 19.061 1.00 91.06 92 LEU A O 1
ATOM 752 N N . ILE A 1 93 ? -13.222 -2.981 18.139 1.00 91.12 93 ILE A N 1
ATOM 753 C CA . ILE A 1 93 ? -13.995 -4.194 18.453 1.00 91.12 93 ILE A CA 1
ATOM 754 C C . ILE A 1 93 ? -14.064 -4.394 19.966 1.00 91.12 93 ILE A C 1
ATOM 756 O O . ILE A 1 93 ? -15.144 -4.643 20.501 1.00 91.12 93 ILE A O 1
ATOM 760 N N . GLU A 1 94 ? -12.935 -4.301 20.664 1.00 89.44 94 GLU A N 1
ATOM 761 C CA . GLU A 1 94 ? -12.883 -4.509 22.113 1.00 89.44 94 GLU A CA 1
ATOM 762 C C . GLU A 1 94 ? -13.639 -3.422 22.892 1.00 89.44 94 GLU A C 1
ATOM 764 O O . GLU A 1 94 ? -14.366 -3.736 23.835 1.00 89.44 94 GLU A O 1
ATOM 769 N N . GLU A 1 95 ? -13.536 -2.162 22.459 1.00 87.50 95 GLU A N 1
ATOM 770 C CA . GLU A 1 95 ? -14.289 -1.038 23.027 1.00 87.50 95 GLU A CA 1
ATOM 771 C C . GLU A 1 95 ? -15.802 -1.262 22.895 1.00 87.50 95 GLU A C 1
ATOM 773 O O . GLU A 1 95 ? -16.544 -1.148 23.870 1.00 87.50 95 GLU A O 1
ATOM 778 N N . ARG A 1 96 ? -16.271 -1.663 21.708 1.00 87.81 96 ARG A N 1
ATOM 779 C CA . ARG A 1 96 ? -17.708 -1.832 21.421 1.00 87.81 96 ARG A CA 1
ATOM 780 C C . ARG A 1 96 ? -18.305 -3.126 21.963 1.00 87.81 96 ARG A C 1
ATOM 782 O O . ARG A 1 96 ? -19.519 -3.221 22.107 1.00 87.81 96 ARG A O 1
ATOM 789 N N . THR A 1 97 ? -17.472 -4.119 22.262 1.00 86.94 97 THR A N 1
ATOM 790 C CA . THR A 1 97 ? -17.897 -5.360 22.928 1.00 86.94 97 THR A CA 1
ATOM 791 C C . THR A 1 97 ? -17.940 -5.225 24.453 1.00 86.94 97 THR A C 1
ATOM 793 O O . THR A 1 97 ? -18.334 -6.172 25.125 1.00 86.94 97 THR A O 1
ATOM 796 N N . GLY A 1 98 ? -17.579 -4.056 25.003 1.00 80.31 98 GLY A N 1
ATOM 797 C CA . GLY A 1 98 ? -17.576 -3.796 26.446 1.00 80.31 98 GLY A CA 1
ATOM 798 C C . GLY A 1 98 ? -16.422 -4.472 27.193 1.00 80.31 98 GLY A C 1
ATOM 799 O O . GLY A 1 98 ? -16.435 -4.535 28.418 1.00 80.31 98 GLY A O 1
ATOM 800 N N . ASN A 1 99 ? -15.416 -4.965 26.467 1.00 76.81 99 ASN A N 1
ATOM 801 C CA . ASN A 1 99 ? -14.304 -5.740 27.018 1.00 76.81 99 ASN A CA 1
ATOM 802 C C . ASN A 1 99 ? -13.133 -4.872 27.511 1.00 76.81 99 ASN A C 1
ATOM 804 O O . ASN A 1 99 ? -12.112 -5.415 27.931 1.00 76.81 99 ASN A O 1
ATOM 808 N N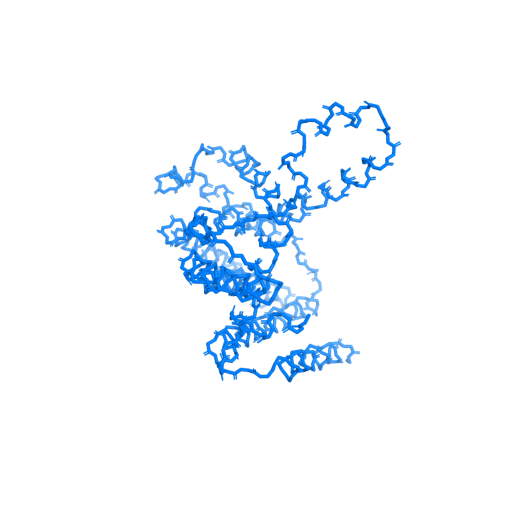 . LEU A 1 100 ? -13.251 -3.540 27.454 1.00 80.69 100 LEU A N 1
ATOM 809 C CA . LEU A 1 100 ? -12.139 -2.624 27.696 1.00 80.69 100 LEU A CA 1
ATOM 810 C C . LEU A 1 100 ? -12.422 -1.641 28.839 1.00 80.69 100 LEU A C 1
ATOM 812 O O . LEU A 1 100 ? -13.367 -0.857 28.785 1.00 80.69 100 LEU A O 1
ATOM 816 N N . GLN A 1 101 ? -11.557 -1.626 29.854 1.00 84.44 101 GLN A N 1
ATOM 817 C CA . GLN A 1 101 ? -11.577 -0.583 30.884 1.00 84.44 101 GLN A CA 1
ATOM 818 C C . GLN A 1 101 ? -10.940 0.718 30.365 1.00 84.44 101 GLN A C 1
ATOM 820 O O . GLN A 1 101 ? -10.038 0.693 29.524 1.00 84.44 101 GLN A O 1
ATOM 825 N N . GLN A 1 102 ? -11.331 1.870 30.921 1.00 83.12 102 GLN A N 1
ATOM 826 C CA . GLN A 1 102 ? -10.834 3.181 30.473 1.00 83.12 102 GLN A CA 1
ATOM 827 C C . GLN A 1 102 ? -9.302 3.321 30.563 1.00 83.12 102 GLN A C 1
ATOM 829 O O . GLN A 1 102 ? -8.676 3.897 29.675 1.00 83.12 102 GLN A O 1
ATOM 834 N N . SER A 1 103 ? -8.674 2.763 31.600 1.00 83.19 103 SER A N 1
ATOM 835 C CA . SER A 1 103 ? -7.211 2.756 31.751 1.00 83.19 103 SER A CA 1
ATOM 836 C C . SER A 1 103 ? -6.514 1.933 30.659 1.00 83.19 103 SER A C 1
ATOM 838 O O . SER A 1 103 ? -5.474 2.337 30.138 1.00 83.19 103 SER A O 1
ATOM 840 N N . GLN A 1 104 ? -7.109 0.805 30.263 1.00 86.75 104 GLN A N 1
ATOM 841 C CA . GLN A 1 104 ? -6.614 -0.053 29.183 1.00 86.75 104 GLN A CA 1
ATOM 842 C C . GLN A 1 104 ? -6.773 0.622 27.817 1.00 86.75 104 GLN A C 1
ATOM 844 O O . GLN A 1 104 ? -5.877 0.520 26.981 1.00 86.75 104 GLN A O 1
ATOM 849 N N . ARG A 1 105 ? -7.866 1.370 27.620 1.00 87.38 105 ARG A N 1
ATOM 850 C CA . ARG A 1 105 ? -8.105 2.190 26.423 1.00 87.38 105 ARG A CA 1
ATOM 851 C C . ARG A 1 105 ? -6.981 3.183 26.183 1.00 87.38 105 ARG A C 1
ATOM 853 O O . ARG A 1 105 ? -6.383 3.189 25.113 1.00 87.38 105 ARG A O 1
ATOM 860 N N . VAL A 1 106 ? -6.680 3.997 27.194 1.00 89.06 106 VAL A N 1
ATOM 861 C CA . VAL A 1 106 ? -5.632 5.025 27.110 1.00 89.06 106 VAL A CA 1
ATOM 862 C C . VAL A 1 106 ? -4.281 4.384 26.811 1.00 89.06 106 VAL A C 1
ATOM 864 O O . VAL A 1 106 ? -3.557 4.861 25.942 1.00 89.06 106 VAL A O 1
ATOM 867 N N . LYS A 1 107 ? -3.969 3.259 27.465 1.00 90.12 107 LYS A N 1
ATOM 868 C CA . LYS A 1 107 ? -2.730 2.524 27.203 1.00 90.12 107 LYS A CA 1
ATOM 869 C C . LYS A 1 107 ? -2.635 2.060 25.746 1.00 90.12 107 LYS A C 1
ATOM 871 O O . LYS A 1 107 ? -1.633 2.333 25.099 1.00 90.12 107 LYS A O 1
ATOM 876 N N . LYS A 1 108 ? -3.687 1.435 25.206 1.00 90.06 108 LYS A N 1
ATOM 877 C CA . LYS A 1 108 ? -3.695 0.962 23.813 1.00 90.06 108 LYS A CA 1
ATOM 878 C C . LYS A 1 108 ? -3.585 2.095 22.795 1.00 90.06 108 LYS A C 1
ATOM 880 O O . LYS A 1 108 ? -2.908 1.926 21.788 1.00 90.06 108 LYS A O 1
ATOM 885 N N . ILE A 1 109 ? -4.211 3.245 23.050 1.00 91.38 109 ILE A N 1
ATOM 886 C CA . ILE A 1 109 ? -4.068 4.426 22.186 1.00 91.38 109 ILE A CA 1
ATOM 887 C C . ILE A 1 109 ? -2.614 4.908 22.184 1.00 91.38 109 ILE A C 1
ATOM 889 O O . ILE A 1 109 ? -2.048 5.108 21.113 1.00 91.38 109 ILE A O 1
ATOM 893 N N . ASN A 1 110 ? -1.980 5.007 23.355 1.00 91.62 110 ASN A N 1
ATOM 894 C CA . ASN A 1 110 ? -0.568 5.387 23.453 1.00 91.62 110 ASN A CA 1
ATOM 895 C C . ASN A 1 110 ? 0.357 4.371 22.756 1.00 91.62 110 ASN A C 1
ATOM 897 O O . ASN A 1 110 ? 1.343 4.754 22.122 1.00 91.62 110 ASN A O 1
ATOM 901 N N . ASP A 1 111 ? 0.035 3.077 22.835 1.00 91.56 111 ASP A N 1
ATOM 902 C CA . ASP A 1 111 ? 0.779 2.025 22.137 1.00 91.56 111 ASP A CA 1
ATOM 903 C C . ASP A 1 111 ? 0.644 2.174 20.608 1.00 91.56 111 ASP A C 1
ATOM 905 O O . ASP A 1 111 ? 1.636 2.048 19.887 1.00 91.56 111 ASP A O 1
ATOM 909 N N . ILE A 1 112 ? -0.555 2.493 20.102 1.00 93.00 112 ILE A N 1
ATOM 910 C CA . ILE A 1 112 ? -0.790 2.797 18.679 1.00 93.00 112 ILE A CA 1
ATOM 911 C C . ILE A 1 112 ? -0.004 4.044 18.261 1.00 93.00 112 ILE A C 1
ATOM 913 O O . ILE A 1 112 ? 0.698 4.009 17.253 1.00 93.00 112 ILE A O 1
ATOM 917 N N . GLU A 1 113 ? -0.055 5.125 19.041 1.00 92.81 113 GLU A N 1
ATOM 918 C CA . GLU A 1 113 ? 0.707 6.350 18.770 1.00 92.81 113 GLU A CA 1
ATOM 919 C C . GLU A 1 113 ? 2.211 6.093 18.666 1.00 92.81 113 GLU A C 1
ATOM 921 O O . GLU A 1 113 ? 2.869 6.599 17.754 1.00 92.81 113 GLU A O 1
ATOM 926 N N . THR A 1 114 ? 2.745 5.281 19.579 1.00 91.62 114 THR A N 1
ATOM 927 C CA . THR A 1 114 ? 4.162 4.899 19.595 1.00 91.62 114 THR A CA 1
ATOM 928 C C . THR A 1 114 ? 4.522 4.080 18.354 1.00 91.62 114 THR A C 1
ATOM 930 O O . THR A 1 114 ? 5.578 4.288 17.752 1.00 91.62 114 THR A O 1
ATOM 933 N N . GLN A 1 115 ? 3.637 3.176 17.922 1.00 92.62 115 GLN A N 1
ATOM 934 C CA . GLN A 1 115 ? 3.838 2.394 16.701 1.00 92.62 115 GLN A CA 1
ATOM 935 C C . GLN A 1 115 ? 3.771 3.247 15.434 1.00 92.62 115 GLN A C 1
ATOM 937 O O . GLN A 1 115 ? 4.592 3.051 14.536 1.00 92.62 115 GLN A O 1
ATOM 942 N N . ILE A 1 116 ? 2.846 4.211 15.364 1.00 92.56 116 ILE A N 1
ATOM 943 C CA . ILE A 1 116 ? 2.790 5.179 14.263 1.00 92.56 116 ILE A CA 1
ATOM 944 C C . ILE A 1 116 ? 4.105 5.958 14.219 1.00 92.56 116 ILE A C 1
ATOM 946 O O . ILE A 1 116 ? 4.747 5.994 13.177 1.00 92.56 116 ILE A O 1
ATOM 950 N N . GLU A 1 117 ? 4.557 6.519 15.343 1.00 90.25 117 GLU A N 1
ATOM 951 C CA . GLU A 1 117 ? 5.812 7.276 15.403 1.00 90.25 117 GLU A CA 1
ATOM 952 C C . GLU A 1 117 ? 7.016 6.452 14.937 1.00 90.25 117 GLU A C 1
ATOM 954 O O . GLU A 1 117 ? 7.791 6.900 14.094 1.00 90.25 117 GLU A O 1
ATOM 959 N N . SER A 1 118 ? 7.140 5.218 15.429 1.00 90.44 118 SER A N 1
ATOM 960 C CA . SER A 1 118 ? 8.218 4.314 15.033 1.00 90.44 118 SER A CA 1
ATOM 961 C C . SER A 1 118 ? 8.199 4.016 13.529 1.00 90.44 118 SER A C 1
ATOM 963 O O . SER A 1 118 ? 9.243 4.087 12.875 1.00 90.44 118 SER A O 1
ATOM 965 N N . LYS A 1 119 ? 7.018 3.743 12.954 1.00 90.69 119 LYS A N 1
ATOM 966 C CA . LYS A 1 119 ? 6.861 3.500 11.511 1.00 90.69 119 LYS A CA 1
ATOM 967 C C . LYS A 1 119 ? 7.184 4.750 10.690 1.00 90.69 119 LYS A C 1
ATOM 969 O O . LYS A 1 119 ? 7.910 4.637 9.705 1.00 90.69 119 LYS A O 1
ATOM 974 N N . LEU A 1 120 ? 6.738 5.931 11.126 1.00 88.81 120 LEU A N 1
ATOM 975 C CA . LEU A 1 120 ? 7.067 7.210 10.491 1.00 88.81 120 LEU A CA 1
ATOM 976 C C . LEU A 1 120 ? 8.573 7.443 10.445 1.00 88.81 120 LEU A C 1
ATOM 978 O O . LEU A 1 120 ? 9.122 7.672 9.372 1.00 88.81 120 LEU A O 1
ATOM 982 N N . LEU A 1 121 ? 9.258 7.323 11.583 1.00 87.38 121 LEU A N 1
ATOM 983 C CA . LEU A 1 121 ? 10.707 7.515 11.659 1.00 87.38 121 LEU A CA 1
ATOM 984 C C . LEU A 1 121 ? 11.470 6.471 10.832 1.00 87.38 121 LEU A C 1
ATOM 986 O O . LEU A 1 121 ? 12.477 6.790 10.196 1.00 87.38 121 LEU A O 1
ATOM 990 N N . ASN A 1 122 ? 10.986 5.228 10.789 1.00 89.25 122 ASN A N 1
ATOM 991 C CA . ASN A 1 122 ? 11.570 4.182 9.953 1.00 89.25 122 ASN A CA 1
ATOM 992 C C . ASN A 1 122 ? 11.441 4.502 8.453 1.00 89.25 122 ASN A C 1
ATOM 994 O O . ASN A 1 122 ? 12.411 4.350 7.712 1.00 89.25 122 ASN A O 1
ATOM 998 N N . ILE A 1 123 ? 10.282 4.993 8.006 1.00 88.56 123 ILE A N 1
ATOM 999 C CA . ILE A 1 123 ? 10.077 5.412 6.610 1.00 88.56 123 ILE A CA 1
ATOM 1000 C C . ILE A 1 123 ? 10.919 6.653 6.297 1.00 88.56 123 ILE A C 1
ATOM 1002 O O . ILE A 1 123 ? 11.585 6.699 5.268 1.00 88.56 123 ILE A O 1
ATOM 1006 N N . ILE A 1 124 ? 10.973 7.616 7.221 1.00 86.19 124 ILE A N 1
ATOM 1007 C CA . ILE A 1 124 ? 11.757 8.851 7.093 1.00 86.19 124 ILE A CA 1
ATOM 1008 C C . ILE A 1 124 ? 13.279 8.591 6.979 1.00 86.19 124 ILE A C 1
ATOM 1010 O O . ILE A 1 124 ? 14.033 9.404 6.438 1.00 86.19 124 ILE A O 1
ATOM 1014 N N . SER A 1 125 ? 13.760 7.474 7.528 1.00 84.44 125 SER A N 1
ATOM 1015 C CA . SER A 1 125 ? 15.193 7.155 7.574 1.00 84.44 125 SER A CA 1
ATOM 1016 C C . SER A 1 125 ? 15.651 6.185 6.489 1.00 84.44 125 SER A C 1
ATOM 1018 O O . SER A 1 125 ? 16.794 6.282 6.047 1.00 84.44 125 SER A O 1
ATOM 1020 N N . LYS A 1 126 ? 14.801 5.238 6.071 1.00 85.56 126 LYS A N 1
ATOM 1021 C CA . LYS A 1 126 ? 15.215 4.123 5.200 1.00 85.56 126 LYS A CA 1
ATOM 1022 C C . LYS A 1 126 ? 14.620 4.150 3.798 1.00 85.56 126 LYS A C 1
ATOM 1024 O O . LYS A 1 126 ? 15.117 3.426 2.939 1.00 85.56 126 LYS A O 1
ATOM 1029 N N . PHE A 1 127 ? 13.568 4.930 3.566 1.00 86.88 127 PHE A N 1
ATOM 1030 C CA . PHE A 1 127 ? 12.839 4.914 2.301 1.00 86.88 127 PHE A CA 1
ATOM 1031 C C . PHE A 1 127 ? 13.095 6.207 1.519 1.00 86.88 127 PHE A C 1
ATOM 1033 O O . PHE A 1 127 ? 13.285 7.265 2.119 1.00 86.88 127 PHE A O 1
ATOM 1040 N N . PRO A 1 128 ? 13.087 6.157 0.176 1.00 87.88 128 PRO A N 1
ATOM 1041 C CA . PRO A 1 128 ? 12.978 7.360 -0.639 1.00 87.88 128 PRO A CA 1
ATOM 1042 C C . PRO A 1 128 ? 11.779 8.226 -0.227 1.00 87.88 128 PRO A C 1
ATOM 1044 O O . PRO A 1 128 ? 10.743 7.707 0.187 1.00 87.88 128 PRO A O 1
ATOM 1047 N N . SER A 1 129 ? 11.897 9.547 -0.377 1.00 87.94 129 SER A N 1
ATOM 1048 C CA . SER A 1 129 ? 10.916 10.497 0.167 1.00 87.94 129 SER A CA 1
ATOM 1049 C C . SER A 1 129 ? 9.498 10.315 -0.374 1.00 87.94 129 SER A C 1
ATOM 1051 O O . SER A 1 129 ? 8.552 10.579 0.353 1.00 87.94 129 SER A O 1
ATOM 1053 N N . PHE A 1 130 ? 9.323 9.861 -1.617 1.00 87.25 130 PHE A N 1
ATOM 1054 C CA . PHE A 1 130 ? 7.992 9.661 -2.202 1.00 87.25 130 PHE A CA 1
ATOM 1055 C C . PHE A 1 130 ? 7.165 8.608 -1.446 1.00 87.25 130 PHE A C 1
ATOM 1057 O O . PHE A 1 130 ? 6.005 8.872 -1.154 1.00 87.25 130 PHE A O 1
ATOM 1064 N N . TYR A 1 131 ? 7.783 7.520 -0.962 1.00 87.75 131 TYR A N 1
ATOM 1065 C CA . TYR A 1 131 ? 7.093 6.523 -0.128 1.00 87.75 131 TYR A CA 1
ATOM 1066 C C . TYR A 1 131 ? 6.543 7.108 1.172 1.00 87.75 131 TYR A C 1
ATOM 1068 O O . TYR A 1 131 ? 5.567 6.599 1.712 1.00 87.75 131 TYR A O 1
ATOM 1076 N N . PHE A 1 132 ? 7.172 8.156 1.708 1.00 90.00 132 PHE A N 1
ATOM 1077 C CA . PHE A 1 132 ? 6.630 8.843 2.872 1.00 90.00 132 PHE A CA 1
ATOM 1078 C C . PHE A 1 132 ? 5.338 9.581 2.529 1.00 90.00 132 PHE A C 1
ATOM 1080 O O . PHE A 1 132 ? 4.369 9.462 3.271 1.00 90.00 132 PHE A O 1
ATOM 1087 N N . TYR A 1 133 ? 5.315 10.321 1.421 1.00 90.19 133 TYR A N 1
ATOM 1088 C CA . TYR A 1 133 ? 4.123 11.059 1.009 1.00 90.19 133 TYR A CA 1
ATOM 1089 C C . TYR A 1 133 ? 2.970 10.115 0.671 1.00 90.19 133 TYR A C 1
ATOM 1091 O O . TYR A 1 133 ? 1.863 10.355 1.142 1.00 90.19 133 TYR A O 1
ATOM 1099 N N . ASP A 1 134 ? 3.246 9.009 -0.023 1.00 87.38 134 ASP A N 1
ATOM 1100 C CA . ASP A 1 134 ? 2.245 7.974 -0.306 1.00 87.38 134 ASP A CA 1
ATOM 1101 C C . ASP A 1 134 ? 1.718 7.345 0.992 1.00 87.38 134 ASP A C 1
ATOM 1103 O O . ASP A 1 134 ? 0.515 7.322 1.240 1.00 87.38 134 ASP A O 1
ATOM 1107 N N . PHE A 1 135 ? 2.619 6.924 1.890 1.00 90.44 135 PHE A N 1
ATOM 1108 C CA . PHE A 1 135 ? 2.240 6.304 3.161 1.00 90.44 135 PHE A CA 1
ATOM 1109 C C . PHE A 1 135 ? 1.368 7.213 4.032 1.00 90.44 135 PHE A C 1
ATOM 1111 O O . PHE A 1 135 ? 0.370 6.763 4.595 1.00 90.44 135 PHE A O 1
ATOM 1118 N N . ILE A 1 136 ? 1.732 8.491 4.169 1.00 90.75 136 ILE A N 1
ATOM 1119 C CA . ILE A 1 136 ? 0.907 9.442 4.919 1.00 90.75 136 ILE A CA 1
ATOM 1120 C C . ILE A 1 136 ? -0.392 9.720 4.185 1.00 90.75 136 ILE A C 1
ATOM 1122 O O . ILE A 1 136 ? -1.439 9.719 4.828 1.00 90.75 136 ILE A O 1
ATOM 1126 N N . GLY A 1 137 ? -0.317 9.967 2.876 1.00 89.94 137 GLY A N 1
ATOM 1127 C CA . GLY A 1 137 ? -1.459 10.264 2.022 1.00 89.94 137 GLY A CA 1
ATOM 1128 C C . GLY A 1 137 ? -2.557 9.221 2.172 1.00 89.94 137 GLY A C 1
ATOM 1129 O O . GLY A 1 137 ? -3.716 9.588 2.365 1.00 89.94 137 GLY A O 1
ATOM 1130 N N . ASP A 1 138 ? -2.180 7.944 2.200 1.00 89.50 138 ASP A N 1
ATOM 1131 C CA . ASP A 1 138 ? -3.101 6.827 2.392 1.00 89.50 138 ASP A CA 1
ATOM 1132 C C . ASP A 1 138 ? -3.646 6.765 3.827 1.00 89.50 138 ASP A C 1
ATOM 1134 O O . ASP A 1 138 ? -4.852 6.617 4.025 1.00 89.50 138 ASP A O 1
ATOM 1138 N N . LEU A 1 139 ? -2.794 6.949 4.843 1.00 89.69 139 LEU A N 1
ATOM 1139 C CA . LEU A 1 139 ? -3.207 6.898 6.255 1.00 89.69 139 LEU A CA 1
ATOM 1140 C C . LEU A 1 139 ? -4.115 8.053 6.694 1.00 89.69 139 LEU A C 1
ATOM 1142 O O . LEU A 1 139 ? -4.817 7.930 7.697 1.00 89.69 139 LEU A O 1
ATOM 1146 N N . ILE A 1 140 ? -4.084 9.189 5.997 1.00 91.88 140 ILE A N 1
ATOM 1147 C CA . ILE A 1 140 ? -4.970 10.330 6.278 1.00 91.88 140 ILE A CA 1
ATOM 1148 C C . ILE A 1 140 ? -6.108 10.464 5.252 1.00 91.88 140 ILE A C 1
ATOM 1150 O O . ILE A 1 140 ? -6.897 11.408 5.347 1.00 91.88 140 ILE A O 1
ATOM 1154 N N . GLY A 1 141 ? -6.173 9.560 4.266 1.00 88.00 141 GLY A N 1
ATOM 1155 C CA . GLY A 1 141 ? -7.167 9.550 3.189 1.00 88.00 141 GLY A CA 1
ATOM 1156 C C . GLY A 1 141 ? -7.018 10.673 2.156 1.00 88.00 141 GLY A C 1
ATOM 1157 O O . GLY A 1 141 ? -7.950 10.938 1.397 1.00 88.00 141 GLY A O 1
ATOM 1158 N N . LEU A 1 142 ? -5.873 11.360 2.121 1.00 89.88 142 LEU A N 1
ATOM 1159 C CA . LEU A 1 142 ? -5.618 12.461 1.191 1.00 89.88 142 LEU A CA 1
ATOM 1160 C C . LEU A 1 142 ? -5.401 11.959 -0.244 1.00 89.88 142 LEU A C 1
ATOM 1162 O O . LEU 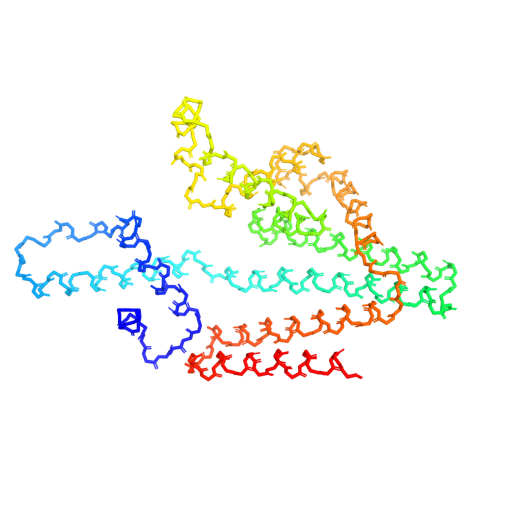A 1 142 ? -5.848 12.625 -1.179 1.00 89.88 142 LEU A O 1
ATOM 1166 N N . SER A 1 143 ? -4.801 10.776 -0.416 1.00 87.62 143 SER A N 1
ATOM 1167 C CA . SER A 1 143 ? -4.611 10.138 -1.728 1.00 87.62 143 SER A CA 1
ATOM 1168 C C . SER A 1 143 ? -5.942 9.962 -2.464 1.00 87.62 143 SER A C 1
ATOM 1170 O O . SER A 1 143 ? -6.077 10.369 -3.616 1.00 87.62 143 SER A O 1
ATOM 1172 N N . ASP A 1 144 ? -6.964 9.434 -1.781 1.00 86.69 144 ASP A N 1
ATOM 1173 C CA . ASP A 1 144 ? -8.291 9.196 -2.365 1.00 86.69 144 ASP A CA 1
ATOM 1174 C C . ASP A 1 144 ? -9.035 10.490 -2.707 1.00 86.69 144 ASP A C 1
ATOM 1176 O O . ASP A 1 144 ? -9.865 10.519 -3.617 1.00 86.69 144 ASP A O 1
ATOM 1180 N N . ILE A 1 145 ? -8.796 11.559 -1.946 1.00 88.62 145 ILE A N 1
ATOM 1181 C CA . ILE A 1 145 ? -9.376 12.878 -2.218 1.00 88.62 145 ILE A CA 1
ATOM 1182 C C . ILE A 1 145 ? -8.751 13.449 -3.492 1.00 88.62 145 ILE A C 1
ATOM 1184 O O . ILE A 1 145 ? -9.475 13.780 -4.425 1.00 88.62 145 ILE A O 1
ATOM 1188 N N . ILE A 1 146 ? -7.420 13.480 -3.571 1.00 86.00 146 ILE A N 1
ATOM 1189 C CA . ILE A 1 146 ? -6.698 14.020 -4.730 1.00 86.00 146 ILE A CA 1
ATOM 1190 C C . ILE A 1 146 ? -6.999 13.210 -5.996 1.00 86.00 146 ILE A C 1
ATOM 1192 O O . ILE A 1 146 ? -7.257 13.794 -7.045 1.00 86.00 146 ILE A O 1
ATOM 1196 N N . LYS A 1 147 ? -7.020 11.872 -5.912 1.00 84.31 147 LYS A N 1
ATOM 1197 C CA . LYS A 1 147 ? -7.360 11.016 -7.060 1.00 84.31 147 LYS A CA 1
ATOM 1198 C C . LYS A 1 147 ? -8.765 11.311 -7.588 1.00 84.31 147 LYS A C 1
ATOM 1200 O O . LYS A 1 147 ? -8.954 11.363 -8.799 1.00 84.31 147 LYS A O 1
ATOM 1205 N N . ARG A 1 148 ? -9.743 11.539 -6.703 1.00 85.50 148 ARG A N 1
ATOM 1206 C CA . ARG A 1 148 ? -11.102 11.937 -7.105 1.00 85.50 148 ARG A CA 1
ATOM 1207 C C . ARG A 1 148 ? -11.127 13.306 -7.774 1.00 85.50 148 ARG A C 1
ATOM 1209 O O . ARG A 1 148 ? -11.724 13.419 -8.835 1.00 85.50 148 ARG A O 1
ATOM 1216 N N . GLU A 1 149 ? -10.439 14.295 -7.214 1.00 83.88 149 GLU A N 1
ATOM 1217 C CA . GLU A 1 149 ? -10.342 15.636 -7.808 1.00 83.88 149 GLU A CA 1
ATOM 1218 C C . GLU A 1 149 ? -9.723 15.599 -9.211 1.00 83.88 149 GLU A C 1
ATOM 1220 O O . GLU A 1 149 ? -10.284 16.178 -10.134 1.00 83.88 149 GLU A O 1
ATOM 1225 N N . ILE A 1 150 ? -8.620 14.861 -9.403 1.00 79.06 150 ILE A N 1
ATOM 1226 C CA . ILE A 1 150 ? -7.994 14.694 -10.725 1.00 79.06 150 ILE A CA 1
ATOM 1227 C C . ILE A 1 150 ? -8.995 14.076 -11.712 1.00 79.06 150 ILE A C 1
ATOM 1229 O O . ILE A 1 150 ? -9.144 14.566 -12.827 1.00 79.06 150 ILE A O 1
ATOM 1233 N N . LEU A 1 151 ? -9.719 13.027 -11.307 1.00 78.56 151 LEU A N 1
ATOM 1234 C CA . LEU A 1 151 ? -10.718 12.380 -12.166 1.00 78.56 151 LEU A CA 1
ATOM 1235 C C . LEU A 1 151 ? -11.900 13.304 -12.504 1.00 78.56 151 LEU A C 1
ATOM 1237 O O . LEU A 1 151 ? -12.385 13.282 -13.637 1.00 78.56 151 LEU A O 1
ATOM 1241 N N . GLU A 1 152 ? -12.364 14.108 -11.545 1.00 79.94 152 GLU A N 1
ATOM 1242 C CA . GLU A 1 152 ? -13.425 15.102 -11.742 1.00 79.94 152 GLU A CA 1
ATOM 1243 C C . GLU A 1 152 ? -12.980 16.224 -12.689 1.00 79.94 152 GLU A C 1
ATOM 1245 O O . GLU A 1 152 ? -13.719 16.578 -13.610 1.00 79.94 152 GLU A O 1
ATOM 1250 N N . GLU A 1 153 ? -11.757 16.733 -12.527 1.00 72.19 153 GLU A N 1
ATOM 1251 C CA . GLU A 1 153 ? -11.148 17.720 -13.425 1.00 72.19 153 GLU A CA 1
ATOM 1252 C C . GLU A 1 153 ? -11.027 17.165 -14.851 1.00 72.19 153 GLU A C 1
ATOM 1254 O O . GLU A 1 153 ? -11.512 17.791 -15.797 1.00 72.19 153 GLU A O 1
ATOM 1259 N N . SER A 1 154 ? -10.485 15.951 -15.017 1.00 66.50 154 SER A N 1
ATOM 1260 C CA . SER A 1 154 ? -10.390 15.281 -16.322 1.00 66.50 154 SER A CA 1
ATOM 1261 C C . SER A 1 154 ? -11.760 15.057 -16.977 1.00 66.50 154 SER A C 1
ATOM 1263 O O . SER A 1 154 ? -11.884 15.095 -18.204 1.00 66.50 154 SER A O 1
ATOM 1265 N N . ALA A 1 155 ? -12.811 14.819 -16.185 1.00 66.69 155 ALA A N 1
ATOM 1266 C CA . ALA A 1 155 ? -14.174 14.683 -16.691 1.00 66.69 155 ALA A CA 1
ATOM 1267 C C . ALA A 1 155 ? -14.775 16.038 -17.110 1.00 66.69 155 ALA A C 1
ATOM 1269 O O . ALA A 1 155 ? -15.403 16.123 -18.169 1.00 66.69 155 ALA A O 1
ATOM 1270 N N . GLY A 1 156 ? -14.552 17.095 -16.320 1.00 61.50 156 GLY A N 1
ATOM 1271 C CA . GLY A 1 156 ? -15.005 18.459 -16.608 1.00 61.50 156 GLY A CA 1
ATOM 1272 C C . GLY A 1 156 ? -14.336 19.066 -17.844 1.00 61.50 156 GLY A C 1
ATOM 1273 O O . GLY A 1 156 ? -14.996 19.738 -18.641 1.00 61.50 156 GLY A O 1
ATOM 1274 N N . LEU A 1 157 ? -13.061 18.740 -18.076 1.00 55.47 157 LEU A N 1
ATOM 1275 C CA . LEU A 1 157 ? -12.285 19.189 -19.234 1.00 55.47 157 LEU A CA 1
ATOM 1276 C C . LEU A 1 157 ? -12.847 18.704 -20.577 1.00 55.47 157 LEU A C 1
ATOM 1278 O O . LEU A 1 157 ? -12.623 19.355 -21.585 1.00 55.47 157 LEU A O 1
ATOM 1282 N N . LYS A 1 158 ? -13.661 17.643 -20.635 1.00 54.34 158 LYS A N 1
ATOM 1283 C CA . LYS A 1 158 ? -14.328 17.242 -21.891 1.00 54.34 158 LYS A CA 1
ATOM 1284 C C . LYS A 1 158 ? -15.415 18.221 -22.370 1.00 54.34 158 LYS A C 1
ATOM 1286 O O . LYS A 1 158 ? -15.924 18.034 -23.472 1.00 54.34 158 LYS A O 1
ATOM 1291 N N . SER A 1 159 ? -15.795 19.229 -21.573 1.00 50.22 159 SER A N 1
ATOM 1292 C CA . SER A 1 159 ? -17.000 20.043 -21.814 1.00 50.22 159 SER A CA 1
ATOM 1293 C C . SER A 1 159 ? -16.788 21.511 -22.237 1.00 50.22 159 SER A C 1
ATOM 1295 O O . SER A 1 159 ? -17.760 22.136 -22.659 1.00 50.22 159 SER A O 1
ATOM 1297 N N . THR A 1 160 ? -15.570 22.078 -22.207 1.00 50.22 160 THR A N 1
ATOM 1298 C CA . THR A 1 160 ? -15.360 23.537 -22.416 1.00 50.22 160 THR A CA 1
ATOM 1299 C C . THR A 1 160 ? -14.148 23.897 -23.292 1.00 50.22 160 THR A C 1
ATOM 1301 O O . THR A 1 160 ? -13.026 24.018 -22.814 1.00 50.22 160 THR A O 1
ATOM 1304 N N . SER A 1 161 ? -14.389 24.169 -24.578 1.00 49.19 161 SER A N 1
ATOM 1305 C CA . SER A 1 161 ? -13.400 24.118 -25.673 1.00 49.19 161 SER A CA 1
ATOM 1306 C C . SER A 1 161 ? -12.503 25.346 -25.943 1.00 49.19 161 SER A C 1
ATOM 1308 O O . SER A 1 161 ? -11.883 25.378 -26.996 1.00 49.19 161 SER A O 1
ATOM 1310 N N . ILE A 1 162 ? -12.409 26.373 -25.086 1.00 48.69 162 ILE A N 1
ATOM 1311 C CA . ILE A 1 162 ? -11.561 27.568 -25.382 1.00 48.69 162 ILE A CA 1
ATOM 1312 C C . ILE A 1 162 ? -10.675 27.985 -24.195 1.00 48.69 162 ILE A C 1
ATOM 1314 O O . ILE A 1 162 ? -9.538 28.410 -24.388 1.00 48.69 162 ILE A O 1
ATOM 1318 N N . GLU A 1 163 ? -11.127 27.792 -22.953 1.00 53.62 163 GLU A N 1
ATOM 1319 C CA . GLU A 1 163 ? -10.230 27.836 -21.783 1.00 53.62 163 GLU A CA 1
ATOM 1320 C C . GLU A 1 163 ? -9.352 26.575 -21.684 1.00 53.62 163 GLU A C 1
ATOM 1322 O O . GLU A 1 163 ? -8.250 26.648 -21.140 1.0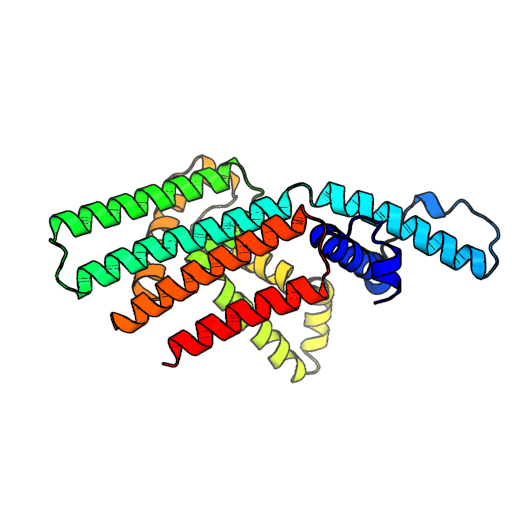0 53.62 163 GLU A O 1
ATOM 1327 N N . MET A 1 164 ? -9.803 25.460 -22.284 1.00 49.69 164 MET A N 1
ATOM 1328 C CA . MET A 1 164 ? -9.049 24.213 -22.471 1.00 49.69 164 MET A CA 1
ATOM 1329 C C . MET A 1 164 ? -7.697 24.447 -23.133 1.00 49.69 164 MET A C 1
ATOM 1331 O O . MET A 1 164 ? -6.696 23.983 -22.623 1.00 49.69 164 MET A O 1
ATOM 1335 N N . GLU A 1 165 ? -7.641 25.177 -24.244 1.00 43.75 165 GLU A N 1
ATOM 1336 C CA . GLU A 1 165 ? -6.421 25.282 -25.057 1.00 43.75 165 GLU A CA 1
ATOM 1337 C C . GLU A 1 165 ? -5.296 26.015 -24.301 1.00 43.75 165 GLU A C 1
ATOM 1339 O O . GLU A 1 165 ? -4.142 25.597 -24.313 1.00 43.75 165 GLU A O 1
ATOM 1344 N N . LYS A 1 166 ? -5.653 27.046 -23.522 1.00 53.44 166 LYS A N 1
ATOM 1345 C CA . LYS A 1 166 ? -4.702 27.816 -22.700 1.00 53.44 166 LYS A CA 1
ATOM 1346 C C . LYS A 1 166 ? -4.273 27.109 -21.411 1.00 53.44 166 LYS A C 1
ATOM 1348 O O . LYS A 1 166 ? -3.200 27.421 -20.890 1.00 53.44 166 LYS A O 1
ATOM 1353 N N . LYS A 1 167 ? -5.103 26.211 -20.863 1.00 52.94 167 LYS A N 1
ATOM 1354 C CA . LYS A 1 167 ? -4.732 25.361 -19.718 1.00 52.94 167 LYS A CA 1
ATOM 1355 C C . LYS A 1 167 ? -3.940 24.133 -20.159 1.00 52.94 167 LYS A C 1
ATOM 1357 O O . LYS A 1 167 ? -2.898 23.883 -19.569 1.00 52.94 167 LYS A O 1
ATOM 1362 N N . LEU A 1 168 ? -4.331 23.482 -21.253 1.00 47.12 168 LEU A N 1
ATOM 1363 C CA . LEU A 1 168 ? -3.621 22.357 -21.870 1.00 47.12 168 LEU A CA 1
ATOM 1364 C C . LEU A 1 168 ? -2.194 22.734 -22.296 1.00 47.12 168 LEU A C 1
ATOM 1366 O O . LEU A 1 168 ? -1.283 21.952 -22.072 1.00 47.12 168 LEU A O 1
ATOM 1370 N N . GLU A 1 169 ? -1.933 23.958 -22.772 1.00 48.28 169 GLU A N 1
ATOM 1371 C CA . GLU A 1 169 ? -0.550 24.416 -23.025 1.00 48.28 169 GLU A CA 1
ATOM 1372 C C . GLU A 1 169 ? 0.329 24.488 -21.754 1.00 48.28 169 GLU A C 1
ATOM 1374 O O . GLU A 1 169 ? 1.557 24.402 -21.839 1.00 48.28 169 GLU A O 1
ATOM 1379 N N . ARG A 1 170 ? -0.270 24.638 -20.561 1.00 52.94 170 ARG A N 1
ATOM 1380 C CA . ARG A 1 170 ? 0.435 24.535 -19.267 1.00 52.94 170 ARG A CA 1
ATOM 1381 C C . ARG A 1 170 ? 0.418 23.103 -18.703 1.00 52.94 170 ARG A C 1
ATOM 1383 O O . ARG A 1 170 ? 1.390 22.716 -18.059 1.00 52.94 170 ARG A O 1
ATOM 1390 N N . GLU A 1 171 ? -0.636 22.333 -18.979 1.00 47.69 171 GLU A N 1
ATOM 1391 C CA . GLU A 1 171 ? -0.942 20.988 -18.455 1.00 47.69 171 GLU A CA 1
ATOM 1392 C C . GLU A 1 171 ? -0.459 19.826 -19.354 1.00 47.69 171 GLU A C 1
ATOM 1394 O O . GLU A 1 171 ? -0.441 18.684 -18.905 1.00 47.69 171 GLU A O 1
ATOM 1399 N N . ASP A 1 172 ? 0.057 20.074 -20.566 1.00 44.16 172 ASP A N 1
ATOM 1400 C CA . ASP A 1 172 ? 0.607 19.053 -21.489 1.00 44.16 172 ASP A CA 1
ATOM 1401 C C . ASP A 1 172 ? 1.795 18.257 -20.892 1.00 44.16 172 ASP A C 1
ATOM 1403 O O . ASP A 1 172 ? 2.248 17.242 -21.437 1.00 44.16 172 ASP A O 1
ATOM 1407 N N . LYS A 1 173 ? 2.315 18.703 -19.740 1.00 49.03 173 LYS A N 1
ATOM 1408 C CA . LYS A 1 173 ? 3.296 17.981 -18.916 1.00 49.03 173 LYS A CA 1
ATOM 1409 C C . LYS A 1 173 ? 2.682 17.206 -17.743 1.00 49.03 173 LYS A C 1
ATOM 1411 O O . LYS A 1 173 ? 3.317 16.264 -17.274 1.00 49.03 173 LYS A O 1
ATOM 1416 N N . GLU A 1 174 ? 1.495 17.576 -17.275 1.00 44.59 174 GLU A N 1
ATOM 1417 C CA . GLU A 1 174 ? 0.822 16.981 -16.112 1.00 44.59 174 GLU A CA 1
ATOM 1418 C C . GLU A 1 174 ? -0.110 15.819 -16.500 1.00 44.59 174 GLU A C 1
ATOM 1420 O O . GLU A 1 174 ? -0.246 14.861 -15.738 1.00 44.59 174 GLU A O 1
ATOM 1425 N N . ASP A 1 175 ? -0.653 15.825 -17.721 1.00 43.72 175 ASP A N 1
ATOM 1426 C CA . ASP A 1 175 ? -1.730 14.915 -18.146 1.00 43.72 175 ASP A CA 1
ATOM 1427 C C . ASP A 1 175 ? -1.295 13.486 -18.530 1.00 43.72 175 ASP A C 1
ATOM 1429 O O . ASP A 1 175 ? -2.125 12.611 -18.785 1.00 43.72 175 ASP A O 1
ATOM 1433 N N . LYS A 1 176 ? 0.010 13.181 -18.570 1.00 53.81 176 LYS A N 1
ATOM 1434 C CA . LYS A 1 176 ? 0.456 11.830 -18.970 1.00 53.81 176 LYS A CA 1
ATOM 1435 C C . LYS A 1 176 ? 0.396 10.793 -17.847 1.00 53.81 176 LYS A C 1
ATOM 1437 O O . LYS A 1 176 ? 0.347 9.605 -18.160 1.00 53.81 176 LYS A O 1
ATOM 1442 N N . TYR A 1 177 ? 0.391 11.197 -16.570 1.00 62.25 177 TYR A N 1
ATOM 1443 C CA . TYR A 1 177 ? 0.508 10.251 -15.452 1.00 62.25 177 TYR A CA 1
ATOM 1444 C C . TYR A 1 177 ? -0.254 10.711 -14.200 1.00 62.25 177 TYR A C 1
ATOM 1446 O O . TYR A 1 177 ? 0.274 11.469 -13.386 1.00 62.25 177 TYR A O 1
ATOM 1454 N N . ILE A 1 178 ? -1.463 10.167 -14.002 1.00 69.38 178 ILE A N 1
ATOM 1455 C CA . ILE A 1 178 ? -2.299 10.388 -12.802 1.00 69.38 178 ILE A CA 1
ATOM 1456 C C . ILE A 1 178 ? -1.497 10.176 -11.510 1.00 69.38 178 ILE A C 1
ATOM 1458 O O . ILE A 1 178 ? -1.630 10.960 -10.575 1.00 69.38 178 ILE A O 1
ATOM 1462 N N . GLU A 1 179 ? -0.628 9.164 -11.460 1.00 72.25 179 GLU A N 1
ATOM 1463 C CA . GLU A 1 179 ? 0.186 8.872 -10.270 1.00 72.25 179 GLU A CA 1
ATOM 1464 C C . GLU A 1 179 ? 1.206 9.984 -9.963 1.00 72.25 179 GLU A C 1
ATOM 1466 O O . GLU A 1 179 ? 1.358 10.380 -8.811 1.00 72.25 179 GLU A O 1
ATOM 1471 N N . VAL A 1 180 ? 1.853 10.571 -10.979 1.00 76.06 180 VAL A N 1
ATOM 1472 C CA . VAL A 1 180 ? 2.826 11.664 -10.774 1.00 76.06 180 VAL A CA 1
ATOM 1473 C C . VAL A 1 180 ? 2.117 12.943 -10.329 1.00 76.06 180 VAL A C 1
ATOM 1475 O O . VAL A 1 180 ? 2.584 13.624 -9.417 1.00 76.06 180 VAL A O 1
ATOM 1478 N N . SER A 1 181 ? 0.968 13.249 -10.939 1.00 76.69 181 SER A N 1
ATOM 1479 C CA . SER A 1 181 ? 0.136 14.390 -10.540 1.00 76.69 181 SER A CA 1
ATOM 1480 C C . SER A 1 181 ? -0.388 14.226 -9.109 1.00 76.69 181 SER A C 1
ATOM 1482 O O . SER A 1 181 ? -0.299 15.152 -8.300 1.00 76.69 181 SER A O 1
ATOM 1484 N N . THR A 1 182 ? -0.832 13.014 -8.757 1.00 83.31 182 THR A N 1
ATOM 1485 C CA . THR A 1 182 ? -1.268 12.680 -7.395 1.00 83.31 182 THR A CA 1
ATOM 1486 C C . THR A 1 182 ? -0.141 12.922 -6.395 1.00 83.31 182 THR A C 1
ATOM 1488 O O . THR A 1 182 ? -0.355 13.623 -5.408 1.00 83.31 182 THR A O 1
ATOM 1491 N N . LEU A 1 183 ? 1.067 12.416 -6.667 1.00 85.44 183 LEU A N 1
ATOM 1492 C CA . LEU A 1 183 ? 2.222 12.590 -5.787 1.00 85.44 183 LEU A CA 1
ATOM 1493 C C . LEU A 1 183 ? 2.606 14.067 -5.609 1.00 85.44 183 LEU A C 1
ATOM 1495 O O . LEU A 1 183 ? 2.838 14.506 -4.484 1.00 85.44 183 LEU A O 1
ATOM 1499 N N . ASN A 1 184 ? 2.642 14.855 -6.686 1.00 85.56 184 ASN A N 1
ATOM 1500 C CA . ASN A 1 184 ? 2.972 16.281 -6.591 1.00 85.56 184 ASN A CA 1
ATOM 1501 C C . ASN A 1 184 ? 1.949 17.040 -5.736 1.00 85.56 184 ASN A C 1
ATOM 1503 O O . ASN A 1 184 ? 2.326 17.745 -4.798 1.00 85.56 184 ASN A O 1
ATOM 1507 N N . ARG A 1 185 ? 0.651 16.827 -5.990 1.00 87.38 185 ARG A N 1
ATOM 1508 C CA . ARG A 1 185 ? -0.428 17.431 -5.192 1.00 87.38 185 ARG A CA 1
ATOM 1509 C C . ARG A 1 185 ? -0.389 16.961 -3.733 1.00 87.38 185 ARG A C 1
ATOM 1511 O O . ARG A 1 185 ? -0.652 17.760 -2.833 1.00 87.38 185 ARG A O 1
ATOM 1518 N N . LEU A 1 186 ? -0.037 15.695 -3.480 1.00 90.12 186 LEU A N 1
ATOM 1519 C CA . LEU A 1 186 ? 0.161 15.151 -2.131 1.00 90.12 186 LEU A CA 1
ATOM 1520 C C . LEU A 1 186 ? 1.284 15.889 -1.401 1.00 90.12 186 LEU A C 1
ATOM 1522 O O . LEU A 1 186 ? 1.080 16.333 -0.272 1.00 90.12 186 LEU A O 1
ATOM 1526 N N . ILE A 1 187 ? 2.443 16.055 -2.046 1.00 89.94 187 ILE A N 1
ATOM 1527 C CA . ILE A 1 187 ? 3.597 16.759 -1.477 1.00 89.94 187 ILE A CA 1
ATOM 1528 C C . ILE A 1 187 ? 3.202 18.178 -1.073 1.00 89.94 187 ILE A C 1
ATOM 1530 O O . ILE A 1 187 ? 3.395 18.554 0.084 1.00 89.94 187 ILE A O 1
ATOM 1534 N N . GLU A 1 188 ? 2.611 18.942 -1.991 1.00 89.94 188 GLU A N 1
ATOM 1535 C CA . GLU A 1 188 ? 2.227 20.334 -1.751 1.00 89.94 188 GLU A CA 1
ATOM 1536 C C . GLU A 1 188 ? 1.206 20.458 -0.615 1.00 89.94 188 GLU A C 1
ATOM 1538 O O . GLU A 1 188 ? 1.395 21.241 0.321 1.00 89.94 188 GLU A O 1
ATOM 1543 N N . ARG A 1 189 ? 0.139 19.649 -0.646 1.00 91.44 189 ARG A N 1
ATOM 1544 C CA . ARG A 1 189 ? -0.893 19.670 0.399 1.00 91.44 189 ARG A CA 1
ATOM 1545 C C . ARG A 1 189 ? -0.346 19.265 1.755 1.00 91.44 189 ARG A C 1
ATOM 1547 O O . ARG A 1 189 ? -0.677 19.909 2.746 1.00 91.44 189 ARG A O 1
ATOM 1554 N N . MET A 1 190 ? 0.504 18.244 1.816 1.00 90.50 190 MET A N 1
ATOM 1555 C CA . MET 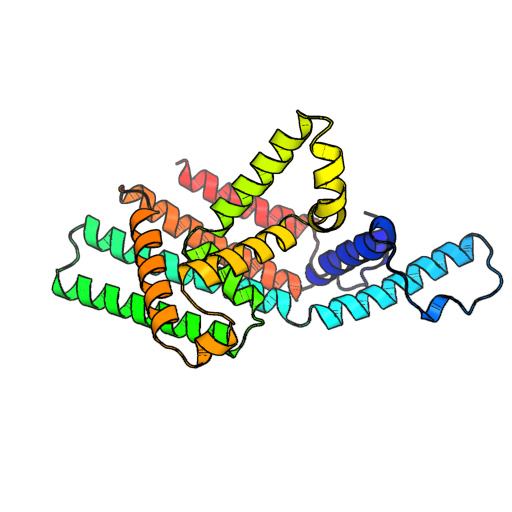A 1 190 ? 1.108 17.816 3.075 1.00 90.50 190 MET A CA 1
ATOM 1556 C C . MET A 1 190 ? 2.059 18.870 3.642 1.00 90.50 190 MET A C 1
ATOM 1558 O O . MET A 1 190 ? 2.020 19.131 4.843 1.00 90.50 190 MET A O 1
ATOM 1562 N N . GLN A 1 191 ? 2.884 19.496 2.800 1.00 90.56 191 GLN A N 1
ATOM 1563 C CA . GLN A 1 191 ? 3.777 20.580 3.219 1.00 90.56 191 GLN A CA 1
ATOM 1564 C C . GLN A 1 191 ? 2.991 21.771 3.778 1.00 90.56 191 GLN A C 1
ATOM 1566 O O . GLN A 1 191 ? 3.354 22.301 4.827 1.00 90.56 191 GLN A O 1
ATOM 1571 N N . MET A 1 192 ? 1.888 22.151 3.123 1.00 90.25 192 MET A N 1
ATOM 1572 C CA . MET A 1 192 ? 1.000 23.216 3.599 1.00 90.25 192 MET A CA 1
ATOM 1573 C C . MET A 1 192 ? 0.273 22.834 4.892 1.00 90.25 192 MET A C 1
ATOM 1575 O O . MET A 1 192 ? 0.234 23.622 5.831 1.00 90.25 192 MET A O 1
ATOM 1579 N N . GLN A 1 193 ? -0.288 21.626 4.964 1.00 90.31 193 GLN A N 1
ATOM 1580 C CA . GLN A 1 193 ? -1.107 21.183 6.094 1.00 90.31 193 GLN A CA 1
ATOM 1581 C C . GLN A 1 193 ? -0.295 20.956 7.376 1.00 90.31 193 GLN A C 1
ATOM 1583 O O . GLN A 1 193 ? -0.808 21.171 8.475 1.00 90.31 193 GLN A O 1
ATOM 1588 N N . PHE A 1 194 ? 0.945 20.480 7.253 1.00 90.69 194 PHE A N 1
ATOM 1589 C CA . PHE A 1 194 ? 1.800 20.133 8.392 1.00 90.69 194 PHE A CA 1
ATOM 1590 C C . PHE A 1 194 ? 2.992 21.084 8.569 1.00 90.69 194 PHE A C 1
ATOM 1592 O O . PHE A 1 194 ? 3.865 20.810 9.392 1.00 90.69 194 PHE A O 1
ATOM 1599 N N . GLU A 1 195 ? 3.019 22.180 7.806 1.00 88.19 195 GLU A N 1
ATOM 1600 C CA . GLU A 1 195 ? 3.951 23.305 7.943 1.00 88.19 195 GLU A CA 1
ATOM 1601 C C . GLU A 1 195 ? 5.439 22.909 7.916 1.00 88.19 195 GLU A C 1
ATOM 1603 O O . GLU A 1 195 ? 6.250 23.406 8.697 1.00 88.19 195 GLU A O 1
ATOM 1608 N N . PHE A 1 196 ? 5.827 22.025 6.992 1.00 88.94 196 PHE A N 1
ATOM 1609 C CA . PHE A 1 196 ? 7.231 21.664 6.766 1.00 88.94 196 PHE A CA 1
ATOM 1610 C C . PHE A 1 196 ? 7.635 21.938 5.317 1.00 88.94 196 PHE A C 1
ATOM 1612 O O . PHE A 1 196 ? 6.860 21.719 4.389 1.00 88.94 196 PHE A O 1
ATOM 1619 N N . LYS A 1 197 ? 8.867 22.405 5.097 1.00 82.88 197 LYS A N 1
ATOM 1620 C CA . LYS A 1 197 ? 9.357 22.775 3.757 1.00 82.88 197 LYS A CA 1
ATOM 1621 C C . LYS A 1 197 ? 9.952 21.598 3.010 1.00 82.88 197 LYS A C 1
ATOM 1623 O O . LYS A 1 197 ? 9.956 21.568 1.784 1.00 82.88 197 LYS A O 1
ATOM 1628 N N . SER A 1 198 ? 10.518 20.634 3.731 1.00 82.69 198 SER A N 1
ATOM 1629 C CA . SER A 1 198 ? 11.128 19.469 3.100 1.00 82.69 198 SER A CA 1
ATOM 1630 C C . SER A 1 198 ? 11.070 18.237 3.984 1.00 82.69 198 SER A C 1
ATOM 1632 O O . SER A 1 198 ? 11.092 18.324 5.209 1.00 82.69 198 SER A O 1
ATOM 1634 N N . TYR A 1 199 ? 11.087 17.069 3.349 1.00 80.44 199 TYR A N 1
ATOM 1635 C CA . TYR A 1 199 ? 11.195 15.784 4.032 1.00 80.44 199 TYR A CA 1
ATOM 1636 C C . TYR A 1 199 ? 12.404 15.703 4.987 1.00 80.44 199 TYR A C 1
ATOM 1638 O O . TYR A 1 199 ? 12.323 15.070 6.035 1.00 80.44 199 TYR A O 1
ATOM 1646 N N . LYS A 1 200 ? 13.511 16.401 4.688 1.00 81.88 200 LYS A N 1
ATOM 1647 C CA . LYS A 1 200 ? 14.682 16.458 5.581 1.00 81.88 200 LYS A CA 1
ATOM 1648 C C . LYS A 1 200 ? 14.387 17.176 6.899 1.00 81.88 200 LYS A C 1
ATOM 1650 O O . LYS A 1 200 ? 14.979 16.835 7.915 1.00 81.88 200 LYS A O 1
ATOM 1655 N N . GLU A 1 201 ? 13.468 18.140 6.916 1.00 83.12 201 GLU A N 1
ATOM 1656 C CA . GLU A 1 201 ? 13.081 18.824 8.157 1.00 83.12 201 GLU A CA 1
ATOM 1657 C C . GLU A 1 201 ? 12.352 17.881 9.118 1.00 83.12 201 GLU A C 1
ATOM 1659 O O . GLU A 1 201 ? 12.526 17.997 10.329 1.00 83.12 201 GLU A O 1
ATOM 1664 N N . LEU A 1 202 ? 11.626 16.889 8.593 1.00 82.25 202 LEU A N 1
ATOM 1665 C CA . LEU A 1 202 ? 10.922 15.879 9.389 1.00 82.25 202 LEU A CA 1
ATOM 1666 C C . LEU A 1 202 ? 11.865 14.960 10.180 1.00 82.25 202 LEU A C 1
ATOM 1668 O O . LEU A 1 202 ? 11.441 14.346 11.154 1.00 82.25 202 LEU A O 1
ATOM 1672 N N . GLN A 1 203 ? 13.142 14.875 9.790 1.00 76.88 203 GLN A N 1
ATOM 1673 C CA . GLN A 1 203 ? 14.164 14.131 10.537 1.00 76.88 203 GLN A CA 1
ATOM 1674 C C . GLN A 1 203 ? 14.599 14.848 11.822 1.00 76.88 203 GLN A C 1
ATOM 1676 O O . GLN A 1 203 ? 15.139 14.212 12.723 1.00 76.88 203 GLN A O 1
ATOM 1681 N N . VAL A 1 204 ? 14.387 16.165 11.905 1.00 79.19 204 VAL A N 1
ATOM 1682 C CA . VAL A 1 204 ? 14.901 17.016 12.990 1.00 79.19 204 VAL A CA 1
ATOM 1683 C C . VAL A 1 204 ? 13.764 17.625 13.811 1.00 79.19 204 VAL A C 1
ATOM 1685 O O . VAL A 1 204 ? 13.876 17.765 15.029 1.00 79.19 204 VAL A O 1
ATOM 1688 N N . GLN A 1 205 ? 12.657 17.991 13.166 1.00 79.19 205 GLN A N 1
ATOM 1689 C CA . GLN A 1 205 ? 11.537 18.672 13.804 1.00 79.19 205 GLN A CA 1
ATOM 1690 C C . GLN A 1 205 ? 10.468 17.690 14.285 1.00 79.19 205 GLN A C 1
ATOM 1692 O O . GLN A 1 205 ? 9.915 16.904 13.522 1.00 79.19 205 GLN A O 1
ATOM 1697 N N . THR A 1 206 ? 10.101 17.798 15.561 1.00 81.31 206 THR A N 1
ATOM 1698 C CA . THR A 1 206 ? 9.114 16.905 16.187 1.00 81.31 206 THR A CA 1
ATOM 1699 C C . THR A 1 206 ? 7.666 17.373 16.020 1.00 81.31 206 THR A C 1
ATOM 1701 O O . THR A 1 206 ? 6.750 16.556 16.124 1.00 81.31 206 THR A O 1
ATOM 1704 N N . MET A 1 207 ? 7.421 18.662 15.751 1.00 87.69 207 MET A N 1
ATOM 1705 C CA . MET A 1 207 ? 6.059 19.211 15.649 1.00 87.69 207 MET A CA 1
ATOM 1706 C C . MET A 1 207 ? 5.286 18.712 14.417 1.00 87.69 207 MET A C 1
ATOM 1708 O O . MET A 1 207 ? 4.185 18.195 14.623 1.00 87.69 207 MET A O 1
ATOM 1712 N N . PRO A 1 208 ? 5.839 18.735 13.186 1.00 88.19 208 PRO A N 1
ATOM 1713 C CA . PRO A 1 208 ? 5.153 18.165 12.024 1.00 88.19 208 PRO A CA 1
ATOM 1714 C C . PRO A 1 208 ? 4.797 16.685 12.220 1.00 88.19 208 PRO A C 1
ATOM 1716 O O . PRO A 1 208 ? 3.676 16.269 11.940 1.00 88.19 208 PRO A O 1
ATOM 1719 N N . ILE A 1 209 ? 5.702 15.895 12.816 1.00 87.88 209 ILE A N 1
ATOM 1720 C CA . ILE A 1 209 ? 5.446 14.485 13.154 1.00 87.88 209 ILE A CA 1
ATOM 1721 C C . ILE A 1 209 ? 4.267 14.350 14.122 1.00 87.88 209 ILE A C 1
ATOM 1723 O O . ILE A 1 209 ? 3.385 13.522 13.909 1.00 87.88 209 ILE A O 1
ATOM 1727 N N . ARG A 1 210 ? 4.197 15.181 15.170 1.00 88.44 210 ARG A N 1
ATOM 1728 C CA . ARG A 1 210 ? 3.057 15.184 16.106 1.00 88.44 210 ARG A CA 1
ATOM 1729 C C . ARG A 1 210 ? 1.739 15.532 15.412 1.00 88.44 210 ARG A C 1
ATOM 1731 O O . ARG A 1 210 ? 0.732 14.884 15.696 1.00 88.44 210 ARG A O 1
ATOM 1738 N N . MET A 1 211 ? 1.741 16.512 14.509 1.00 91.00 211 MET A N 1
ATOM 1739 C CA . MET A 1 211 ? 0.550 16.900 13.744 1.00 91.00 211 MET A CA 1
ATOM 1740 C C . MET A 1 211 ? 0.075 15.767 12.831 1.00 91.00 211 MET A C 1
ATOM 1742 O O . MET A 1 211 ? -1.112 15.439 12.834 1.00 91.00 211 MET A O 1
ATOM 1746 N N . ILE A 1 212 ? 1.005 15.119 12.125 1.00 91.62 212 ILE A N 1
ATOM 1747 C CA . ILE A 1 212 ? 0.732 13.951 11.282 1.00 91.62 212 ILE A CA 1
ATOM 1748 C C . ILE A 1 212 ? 0.112 12.825 12.113 1.00 91.62 212 ILE A C 1
ATOM 1750 O O . ILE A 1 212 ? -0.959 12.335 11.767 1.00 91.62 212 ILE A O 1
ATOM 1754 N N . LYS A 1 213 ? 0.719 12.456 13.251 1.00 92.00 213 LYS A N 1
ATOM 1755 C CA . LYS A 1 213 ? 0.178 11.414 14.144 1.00 92.00 213 LYS A CA 1
ATOM 1756 C C . LYS A 1 213 ? -1.254 11.712 14.570 1.00 92.00 213 LYS A C 1
ATOM 1758 O O . LYS A 1 213 ? -2.118 10.847 14.457 1.00 92.00 213 LYS A O 1
ATOM 1763 N N . LYS A 1 214 ? -1.515 12.943 15.022 1.00 92.62 214 LYS A N 1
ATOM 1764 C CA . LYS A 1 214 ? -2.856 13.368 15.436 1.00 92.62 214 LYS A CA 1
ATOM 1765 C C . LYS A 1 214 ? -3.862 13.216 14.294 1.00 92.62 214 LYS A C 1
ATOM 1767 O O . LYS A 1 214 ? -4.969 12.738 14.526 1.00 92.62 214 LYS A O 1
ATOM 1772 N N . ARG A 1 215 ? -3.469 13.586 13.072 1.00 94.00 215 ARG A N 1
ATOM 1773 C CA . ARG A 1 215 ? -4.333 13.472 11.896 1.00 94.00 215 ARG A CA 1
ATOM 1774 C C . ARG A 1 215 ? -4.601 12.020 11.499 1.00 94.00 215 ARG A C 1
ATOM 1776 O O . ARG A 1 215 ? -5.738 11.710 11.163 1.00 94.00 215 ARG A O 1
ATOM 1783 N N . ILE A 1 216 ? -3.597 11.145 11.585 1.00 93.62 216 ILE A N 1
ATOM 1784 C CA . ILE A 1 216 ? -3.753 9.700 11.345 1.00 93.62 216 ILE A CA 1
ATOM 1785 C C . ILE A 1 216 ? -4.761 9.109 12.333 1.00 93.62 216 ILE A C 1
ATOM 1787 O O . ILE A 1 216 ? -5.707 8.456 11.911 1.00 93.62 216 ILE A O 1
ATOM 1791 N N . LEU A 1 217 ? -4.601 9.378 13.636 1.00 92.75 217 LEU A N 1
ATOM 1792 C CA . LEU A 1 217 ? -5.545 8.903 14.653 1.00 92.75 217 LEU A CA 1
ATOM 1793 C C . LEU A 1 217 ? -6.971 9.361 14.343 1.00 92.75 217 LEU A C 1
ATOM 1795 O O . LEU A 1 217 ? -7.897 8.556 14.345 1.00 92.75 217 LEU A O 1
ATOM 1799 N N . GLU A 1 218 ? -7.146 10.657 14.082 1.00 93.31 218 GLU A N 1
ATOM 1800 C CA . GLU A 1 218 ? -8.453 11.238 13.781 1.00 93.31 218 GLU A CA 1
ATOM 1801 C C . GLU A 1 218 ? -9.093 10.587 12.551 1.00 93.31 218 GLU A C 1
ATOM 1803 O O . GLU A 1 218 ? -10.278 10.261 12.579 1.00 93.31 218 GLU A O 1
ATOM 1808 N N . HIS A 1 219 ? -8.326 10.378 11.482 1.00 93.56 219 HIS A N 1
ATOM 1809 C CA . HIS A 1 219 ? -8.832 9.749 10.270 1.00 93.56 219 HIS A CA 1
ATOM 1810 C C . HIS A 1 219 ? -9.231 8.288 10.515 1.00 93.56 219 HIS A C 1
ATOM 1812 O O . HIS A 1 219 ? -10.374 7.906 10.260 1.00 93.56 219 HIS A O 1
ATOM 1818 N N . GLU A 1 220 ? -8.323 7.487 11.072 1.00 89.56 220 GLU A N 1
ATOM 1819 C CA . GLU A 1 220 ? -8.524 6.050 11.268 1.00 89.56 220 GLU A CA 1
ATOM 1820 C C . GLU A 1 220 ? -9.662 5.748 12.254 1.00 89.56 220 GLU A C 1
ATOM 1822 O O . GLU A 1 220 ? -10.474 4.860 12.002 1.00 89.56 220 GLU A O 1
ATOM 1827 N N . PHE A 1 221 ? -9.824 6.530 13.328 1.00 89.31 221 PHE A N 1
ATOM 1828 C CA . PHE A 1 221 ? -10.958 6.347 14.244 1.00 89.31 221 PHE A CA 1
ATOM 1829 C C . PHE A 1 221 ? -12.322 6.637 13.602 1.00 89.31 221 PHE A C 1
ATOM 1831 O O . PHE A 1 221 ? -13.319 6.038 14.010 1.00 89.31 221 PHE A O 1
ATOM 1838 N N . ASN A 1 222 ? -12.375 7.525 12.606 1.00 89.56 222 ASN A N 1
ATOM 1839 C CA . ASN A 1 222 ? -13.621 7.954 11.966 1.00 89.56 222 ASN A CA 1
ATOM 1840 C C . ASN A 1 222 ? -13.948 7.192 10.669 1.00 89.56 222 ASN A C 1
ATOM 1842 O O . ASN A 1 222 ? -15.078 7.261 10.189 1.00 89.56 222 ASN A O 1
ATOM 1846 N N . LYS A 1 223 ? -12.982 6.469 10.097 1.00 89.38 223 LYS A N 1
ATOM 1847 C CA . LYS A 1 223 ? -13.109 5.762 8.812 1.00 89.38 223 LYS A CA 1
ATOM 1848 C C . LYS A 1 223 ? -13.906 4.455 8.896 1.00 89.38 223 LYS A C 1
ATOM 1850 O O . LYS A 1 223 ? -14.543 4.063 7.919 1.00 89.38 223 LYS A O 1
ATOM 1855 N N . PHE A 1 224 ? -13.861 3.753 10.027 1.00 90.38 224 PHE A N 1
ATOM 1856 C CA . PHE A 1 224 ? -14.414 2.398 10.140 1.00 90.38 224 PHE A CA 1
ATOM 1857 C C . PHE A 1 224 ? -15.916 2.363 10.484 1.00 90.38 224 PHE A C 1
ATOM 1859 O O . PHE A 1 224 ? -16.410 3.226 11.215 1.00 90.38 224 PHE A O 1
ATOM 1866 N N . PRO A 1 225 ? -16.662 1.331 10.031 1.00 86.81 225 PRO A N 1
ATOM 1867 C CA . PRO A 1 225 ? -18.089 1.187 10.329 1.00 86.81 225 PRO A CA 1
ATOM 1868 C C . PRO A 1 225 ? -18.345 1.058 11.832 1.00 86.81 225 PRO A C 1
ATOM 1870 O O . PRO A 1 225 ? -17.491 0.562 12.559 1.00 86.81 225 PRO A O 1
ATOM 1873 N N . ILE A 1 226 ? -19.542 1.437 12.303 1.00 85.62 226 ILE A N 1
ATOM 1874 C CA . ILE A 1 226 ? -19.922 1.388 13.733 1.00 85.62 226 ILE A CA 1
ATOM 1875 C C . ILE A 1 226 ? -20.221 -0.049 14.212 1.00 85.62 226 ILE A C 1
ATOM 1877 O O . ILE A 1 226 ? -20.004 -0.392 15.376 1.00 85.62 226 ILE A O 1
ATOM 1881 N N . SER A 1 227 ? -20.685 -0.930 13.328 1.00 92.00 227 SER A N 1
ATOM 1882 C CA . SER A 1 227 ? -21.086 -2.286 13.711 1.00 92.00 227 SER A CA 1
ATOM 1883 C C . SER A 1 227 ? -19.879 -3.199 13.975 1.00 92.00 227 SER A C 1
ATOM 1885 O O . SER A 1 227 ? -18.919 -3.227 13.207 1.00 92.00 227 SER A O 1
ATOM 1887 N N . VAL A 1 228 ? -19.931 -3.995 15.052 1.00 89.75 228 VAL A N 1
ATOM 1888 C CA . VAL A 1 228 ? -18.895 -5.005 15.360 1.00 89.75 228 VAL A CA 1
ATOM 1889 C C . VAL A 1 228 ? -18.748 -6.049 14.243 1.00 89.75 228 VAL A C 1
ATOM 1891 O O . VAL A 1 228 ? -17.608 -6.351 13.891 1.00 89.75 228 VAL A O 1
ATOM 1894 N N . PRO A 1 229 ? -19.835 -6.578 13.638 1.00 89.88 229 PRO A N 1
ATOM 1895 C CA . PRO A 1 229 ? -19.714 -7.438 12.462 1.00 89.88 229 PRO A CA 1
ATOM 1896 C C . PRO A 1 229 ? -18.944 -6.763 11.323 1.00 89.88 229 PRO A C 1
ATOM 1898 O O . PRO A 1 229 ? -18.021 -7.365 10.789 1.00 89.88 229 PRO A O 1
ATOM 1901 N N . GLY A 1 230 ? -19.236 -5.489 11.030 1.00 89.12 230 GLY A N 1
ATOM 1902 C CA . GLY A 1 230 ? -18.527 -4.732 10.000 1.00 89.12 230 GLY A CA 1
ATOM 1903 C C . GLY A 1 230 ? -17.032 -4.603 10.292 1.00 89.12 230 GLY A C 1
ATOM 1904 O O . GLY A 1 230 ? -16.216 -4.859 9.412 1.00 89.12 230 GLY A O 1
ATOM 1905 N N . LEU A 1 231 ? -16.653 -4.288 11.535 1.00 92.00 231 LEU A N 1
ATOM 1906 C CA . LEU A 1 231 ? -15.241 -4.242 11.936 1.00 92.00 231 LEU A CA 1
ATOM 1907 C C . LEU A 1 231 ? -14.528 -5.589 11.747 1.00 92.00 231 LEU A C 1
ATOM 1909 O O . LEU A 1 231 ? -13.378 -5.619 11.310 1.00 92.00 231 LEU A O 1
ATOM 1913 N N . ARG A 1 232 ? -15.198 -6.707 12.060 1.00 91.31 232 ARG A N 1
ATOM 1914 C CA . ARG A 1 232 ? -14.639 -8.053 11.856 1.00 91.31 232 ARG A CA 1
ATOM 1915 C C . ARG A 1 232 ? -14.445 -8.359 10.375 1.00 91.31 232 ARG A C 1
ATOM 1917 O O . ARG A 1 232 ? -13.372 -8.821 10.007 1.00 91.31 232 ARG A O 1
ATOM 1924 N N . THR A 1 233 ? -15.415 -8.020 9.527 1.00 90.38 233 THR A N 1
ATOM 1925 C CA . THR A 1 233 ? -15.284 -8.171 8.070 1.00 90.38 233 THR A CA 1
ATOM 1926 C C . THR A 1 233 ? -14.129 -7.333 7.515 1.00 90.38 233 THR A C 1
ATOM 1928 O O . THR A 1 233 ? -13.357 -7.825 6.694 1.00 90.38 233 THR A O 1
ATOM 1931 N N . TYR A 1 234 ? -13.944 -6.098 7.998 1.00 91.81 234 TYR A N 1
ATOM 1932 C CA . TYR A 1 234 ? -12.780 -5.275 7.641 1.00 91.81 234 TYR A CA 1
ATOM 1933 C C . TYR A 1 234 ? -11.460 -5.947 8.036 1.00 91.81 234 TYR A C 1
ATOM 1935 O O . TYR A 1 234 ? -10.534 -6.012 7.228 1.00 91.81 234 TYR A O 1
ATOM 1943 N N . LEU A 1 235 ? -11.383 -6.490 9.254 1.00 92.56 235 LEU A N 1
ATOM 1944 C CA . LEU A 1 235 ? -10.193 -7.179 9.755 1.00 92.56 235 LEU A CA 1
ATOM 1945 C C . LEU A 1 235 ? -9.870 -8.435 8.931 1.00 92.56 235 LEU A C 1
ATOM 1947 O O . LEU A 1 235 ? -8.714 -8.678 8.581 1.00 92.56 235 LEU A O 1
ATOM 1951 N N . GLU A 1 236 ? -10.886 -9.222 8.581 1.00 90.88 236 GLU A N 1
ATOM 1952 C CA . GLU A 1 236 ? -10.757 -10.383 7.695 1.00 90.88 236 GLU A CA 1
ATOM 1953 C C . GLU A 1 236 ? -10.279 -9.981 6.297 1.00 90.88 236 GLU A C 1
ATOM 1955 O O . GLU A 1 236 ? -9.337 -10.583 5.775 1.00 90.88 236 GLU A O 1
ATOM 1960 N N . GLY A 1 237 ? -10.860 -8.923 5.723 1.00 91.75 237 GLY A N 1
ATOM 1961 C CA . GLY A 1 237 ? -10.434 -8.358 4.444 1.00 91.75 237 GLY A CA 1
ATOM 1962 C C . GLY A 1 237 ? -8.975 -7.900 4.471 1.00 91.75 237 GLY A C 1
ATOM 1963 O O . GLY A 1 237 ? -8.206 -8.206 3.562 1.00 91.75 237 GLY A O 1
ATOM 1964 N N . ASN A 1 238 ? -8.549 -7.249 5.549 1.00 93.94 238 ASN A N 1
ATOM 1965 C CA . ASN A 1 238 ? -7.161 -6.844 5.746 1.00 93.94 238 ASN A CA 1
ATOM 1966 C C . ASN A 1 238 ? -6.203 -8.038 5.872 1.00 93.94 238 ASN A C 1
ATOM 1968 O O . ASN A 1 238 ? -5.111 -8.038 5.299 1.00 93.94 238 ASN A O 1
ATOM 1972 N N . ASN A 1 239 ? -6.621 -9.104 6.553 1.00 92.06 239 ASN A N 1
ATOM 1973 C CA . ASN A 1 239 ? -5.844 -10.339 6.618 1.00 92.06 239 ASN A CA 1
ATOM 1974 C C . ASN A 1 239 ? -5.741 -11.030 5.251 1.00 92.06 239 ASN A C 1
ATOM 1976 O O . ASN A 1 239 ? -4.688 -11.581 4.929 1.00 92.06 239 ASN A O 1
ATOM 1980 N N . LEU A 1 240 ? -6.794 -10.976 4.431 1.00 92.19 240 LEU A N 1
ATOM 1981 C CA . LEU A 1 240 ? -6.757 -11.442 3.045 1.00 92.19 240 LEU A CA 1
ATOM 1982 C C . LEU A 1 240 ? -5.791 -10.605 2.194 1.00 92.19 240 LEU A C 1
ATOM 1984 O O . LEU A 1 240 ? -4.931 -11.186 1.534 1.00 92.19 240 LEU A O 1
ATOM 1988 N N . LYS A 1 241 ? -5.843 -9.265 2.274 1.00 93.12 241 LYS A N 1
ATOM 1989 C CA . LYS A 1 241 ? -4.884 -8.375 1.586 1.00 93.12 241 LYS A CA 1
ATOM 1990 C C . LYS A 1 241 ? -3.436 -8.779 1.884 1.00 93.12 241 LYS A C 1
ATOM 1992 O O . LYS A 1 241 ? -2.653 -8.962 0.958 1.00 93.12 241 LYS A O 1
ATOM 1997 N N . LYS A 1 242 ? -3.094 -9.019 3.157 1.00 93.56 242 LYS A N 1
ATOM 1998 C CA . LYS A 1 242 ? -1.751 -9.488 3.554 1.00 93.56 242 LYS A CA 1
ATOM 1999 C C . LYS A 1 242 ? -1.357 -10.822 2.924 1.00 93.56 242 LYS A C 1
ATOM 2001 O O . LYS A 1 242 ? -0.205 -10.989 2.533 1.00 93.56 242 LYS A O 1
ATOM 2006 N N . ARG A 1 243 ? -2.273 -11.792 2.837 1.00 92.00 243 ARG A N 1
ATOM 2007 C CA . ARG A 1 243 ? -1.986 -13.088 2.190 1.00 92.00 243 ARG A CA 1
ATOM 2008 C C . ARG A 1 243 ? -1.731 -12.933 0.693 1.00 92.00 243 ARG A C 1
ATOM 2010 O O . ARG A 1 243 ? -0.822 -13.573 0.163 1.00 92.00 243 ARG A O 1
ATOM 2017 N N . ILE A 1 244 ? -2.487 -12.054 0.038 1.00 92.31 244 ILE A N 1
ATOM 2018 C CA . ILE A 1 244 ? -2.305 -11.744 -1.382 1.00 92.31 244 ILE A CA 1
ATOM 2019 C C . ILE A 1 244 ? -0.962 -11.049 -1.605 1.00 92.31 244 ILE A C 1
ATOM 2021 O O . ILE A 1 244 ? -0.204 -11.495 -2.460 1.00 92.31 244 ILE A O 1
ATOM 2025 N N . ILE A 1 245 ? -0.619 -10.038 -0.796 1.00 92.31 245 ILE A N 1
ATOM 2026 C CA . ILE A 1 245 ? 0.686 -9.357 -0.860 1.00 92.31 245 ILE A CA 1
ATOM 2027 C C . ILE A 1 245 ? 1.823 -10.372 -0.717 1.00 92.31 245 ILE A C 1
ATOM 2029 O O . ILE A 1 245 ? 2.711 -10.406 -1.560 1.00 92.31 245 ILE A O 1
ATOM 2033 N N . LYS A 1 246 ? 1.755 -11.278 0.265 1.00 91.31 246 LYS A N 1
ATOM 2034 C CA . LYS A 1 246 ? 2.757 -12.349 0.421 1.00 91.31 246 LYS A CA 1
ATOM 2035 C C . LYS A 1 246 ? 2.848 -13.264 -0.800 1.00 91.31 246 LYS A C 1
ATOM 2037 O O . LYS A 1 246 ? 3.941 -13.646 -1.202 1.00 91.31 246 LYS A O 1
ATOM 2042 N N . SER A 1 247 ? 1.712 -13.618 -1.399 1.00 90.38 247 SER A N 1
ATOM 2043 C CA . SER A 1 247 ? 1.694 -14.441 -2.614 1.00 90.38 247 SER A CA 1
ATOM 2044 C C . SER A 1 247 ? 2.340 -13.719 -3.802 1.00 90.38 247 SER A C 1
ATOM 2046 O O . SER A 1 247 ? 3.061 -14.348 -4.574 1.00 90.38 247 SER A O 1
ATOM 2048 N N . ILE A 1 248 ? 2.123 -12.406 -3.924 1.00 91.25 248 ILE A N 1
ATOM 2049 C CA . ILE A 1 248 ? 2.767 -11.540 -4.922 1.00 91.25 248 ILE A CA 1
ATOM 2050 C C . ILE A 1 248 ? 4.279 -11.441 -4.659 1.00 91.25 248 ILE A C 1
ATOM 2052 O O . ILE A 1 248 ? 5.071 -11.613 -5.582 1.00 91.25 248 ILE A O 1
ATOM 2056 N N . GLU A 1 249 ? 4.694 -11.241 -3.406 1.00 90.56 249 GLU A N 1
ATOM 2057 C CA . GLU A 1 249 ? 6.106 -11.184 -3.005 1.00 90.56 249 GLU A CA 1
ATOM 2058 C C . GLU A 1 249 ? 6.858 -12.483 -3.330 1.00 90.56 249 GLU A C 1
ATOM 2060 O O . GLU A 1 249 ? 7.979 -12.436 -3.844 1.00 90.56 249 GLU A O 1
ATOM 2065 N N . SER A 1 250 ? 6.245 -13.644 -3.080 1.00 90.19 250 SER A N 1
ATOM 2066 C CA . SER A 1 250 ? 6.786 -14.942 -3.507 1.00 90.19 250 SER A CA 1
ATOM 2067 C C . SER A 1 250 ? 6.893 -15.030 -5.031 1.00 90.19 250 SER A C 1
ATOM 2069 O O . SER A 1 250 ? 7.938 -15.408 -5.560 1.00 90.19 250 SER A O 1
ATOM 2071 N N . ALA A 1 251 ? 5.854 -14.605 -5.753 1.00 90.06 251 ALA A N 1
ATOM 2072 C CA . ALA A 1 251 ? 5.810 -14.628 -7.215 1.00 90.06 251 ALA A CA 1
ATOM 2073 C C . ALA A 1 251 ? 6.837 -13.696 -7.890 1.00 90.06 251 ALA A C 1
ATOM 2075 O O . ALA A 1 251 ? 7.180 -13.893 -9.059 1.00 90.06 251 ALA A O 1
ATOM 2076 N N . PHE A 1 252 ? 7.366 -12.695 -7.179 1.00 88.56 252 PHE A N 1
ATOM 2077 C CA . PHE A 1 252 ? 8.490 -11.890 -7.663 1.00 88.56 252 PHE A CA 1
ATOM 2078 C C . PHE A 1 252 ? 9.822 -12.649 -7.682 1.00 88.56 252 PHE A C 1
ATOM 2080 O O . PHE A 1 252 ? 10.698 -12.292 -8.472 1.00 88.56 252 PHE A O 1
ATOM 2087 N N . LYS A 1 253 ? 9.974 -13.682 -6.845 1.00 86.75 253 LYS A N 1
ATOM 2088 C CA . LYS A 1 253 ? 11.229 -14.427 -6.650 1.00 86.75 253 LYS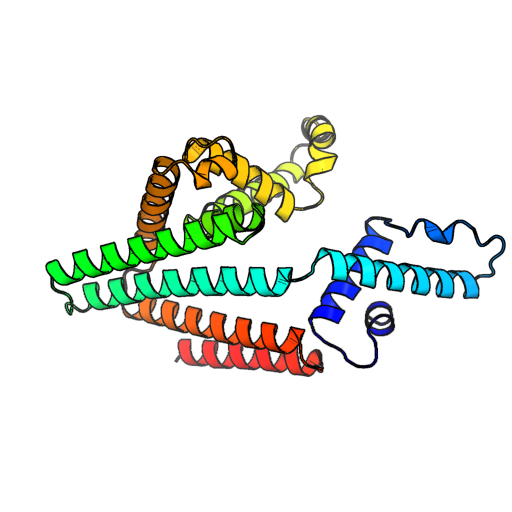 A CA 1
ATOM 2089 C C . LYS A 1 253 ? 11.207 -15.810 -7.292 1.00 86.75 253 LYS A C 1
ATOM 2091 O O . LYS A 1 253 ? 12.250 -16.312 -7.701 1.00 86.75 253 LYS A O 1
ATOM 2096 N N . GLU A 1 254 ? 10.036 -16.427 -7.354 1.00 88.06 254 GLU A N 1
ATOM 2097 C CA . GLU A 1 254 ? 9.855 -17.799 -7.818 1.00 88.06 254 GLU A CA 1
ATOM 2098 C C . GLU A 1 254 ? 9.455 -17.854 -9.295 1.00 88.06 254 GLU A C 1
ATOM 2100 O O . GLU A 1 254 ? 8.816 -16.942 -9.824 1.00 88.06 254 GLU A O 1
ATOM 2105 N N . ASN A 1 255 ? 9.808 -18.957 -9.958 1.00 86.94 255 ASN A N 1
ATOM 2106 C CA . ASN A 1 255 ? 9.309 -19.241 -11.299 1.00 86.94 255 ASN A CA 1
ATOM 2107 C C . ASN A 1 255 ? 7.814 -19.540 -11.235 1.00 86.94 255 ASN A C 1
ATOM 2109 O O . ASN A 1 255 ? 7.394 -20.464 -10.538 1.00 86.94 255 ASN A O 1
ATOM 2113 N N . ILE A 1 256 ? 7.025 -18.794 -12.001 1.00 86.44 256 ILE A N 1
ATOM 2114 C CA . ILE A 1 256 ? 5.572 -18.900 -12.016 1.00 86.44 256 ILE A CA 1
ATOM 2115 C C . ILE A 1 256 ? 5.038 -19.200 -13.411 1.00 86.44 256 ILE A C 1
ATOM 2117 O O . ILE A 1 256 ? 5.553 -18.742 -14.431 1.00 86.44 256 ILE A O 1
ATOM 2121 N N . ASN A 1 257 ? 3.924 -19.924 -13.445 1.00 87.62 257 ASN A N 1
ATOM 2122 C CA . ASN A 1 257 ? 3.007 -19.870 -14.570 1.00 87.62 257 ASN A CA 1
ATOM 2123 C C . ASN A 1 257 ? 2.006 -18.736 -14.298 1.00 87.62 257 ASN A C 1
ATOM 2125 O O . ASN A 1 257 ? 1.278 -18.785 -13.308 1.00 87.62 257 ASN A O 1
ATOM 2129 N N . TYR A 1 258 ? 1.989 -17.710 -15.154 1.00 85.12 258 TYR A N 1
ATOM 2130 C CA . TYR A 1 258 ? 1.164 -16.516 -14.942 1.00 85.12 258 TYR A CA 1
ATOM 2131 C C . TYR A 1 258 ? -0.337 -16.814 -14.910 1.00 85.12 258 TYR A C 1
ATOM 2133 O O . TYR A 1 258 ? -1.038 -16.234 -14.088 1.00 85.12 258 TYR A O 1
ATOM 2141 N N . GLU A 1 259 ? -0.818 -17.732 -15.752 1.00 85.06 259 GLU A N 1
ATOM 2142 C CA . GLU A 1 259 ? -2.237 -18.105 -15.808 1.00 85.06 259 GLU A CA 1
ATOM 2143 C C . GLU A 1 259 ? -2.645 -18.830 -14.523 1.00 85.06 259 GLU A C 1
ATOM 2145 O O . GLU A 1 259 ? -3.610 -18.448 -13.870 1.00 85.06 259 GLU A O 1
ATOM 2150 N N . GLN A 1 260 ? -1.840 -19.801 -14.080 1.00 88.25 260 GLN A N 1
ATOM 2151 C CA . GLN A 1 260 ? -2.089 -20.506 -12.817 1.00 88.25 260 GLN A CA 1
ATOM 2152 C C . GLN A 1 260 ? -1.992 -19.576 -11.602 1.00 88.25 260 GLN A C 1
ATOM 2154 O O . GLN A 1 260 ? -2.737 -19.733 -10.635 1.00 88.25 260 GLN A O 1
ATOM 2159 N N . PHE A 1 261 ? -1.069 -18.611 -11.627 1.00 88.69 261 PHE A N 1
ATOM 2160 C CA . PHE A 1 261 ? -0.947 -17.610 -10.571 1.00 88.69 261 PHE A CA 1
ATOM 2161 C C . PHE A 1 261 ? -2.191 -16.713 -10.506 1.00 88.69 261 PHE A C 1
ATOM 2163 O O . PHE A 1 261 ? -2.751 -16.531 -9.426 1.00 88.69 261 PHE A O 1
ATOM 2170 N N . GLU A 1 262 ? -2.657 -16.205 -11.650 1.00 89.00 262 GLU A N 1
ATOM 2171 C CA . GLU A 1 262 ? -3.882 -15.405 -11.744 1.00 89.00 262 GLU A CA 1
ATOM 2172 C C . GLU A 1 262 ? -5.103 -16.197 -11.254 1.00 89.00 262 GLU A C 1
ATOM 2174 O O . GLU A 1 262 ? -5.841 -15.724 -10.387 1.00 89.00 262 GLU A O 1
ATOM 2179 N N . GLU A 1 263 ? -5.275 -17.436 -11.722 1.00 91.19 263 GLU A N 1
ATOM 2180 C CA . GLU A 1 263 ? -6.358 -18.323 -11.289 1.00 91.19 263 GLU A CA 1
ATOM 2181 C C . GLU A 1 263 ? -6.326 -18.591 -9.783 1.00 91.19 263 GLU A C 1
ATOM 2183 O O . GLU A 1 263 ? -7.372 -18.551 -9.128 1.00 91.19 263 GLU A O 1
ATOM 2188 N N . LYS A 1 264 ? -5.138 -18.817 -9.209 1.00 90.25 264 LYS A N 1
ATOM 2189 C CA . LYS A 1 264 ? -4.966 -19.023 -7.767 1.00 90.25 264 LYS A CA 1
ATOM 2190 C C . LYS A 1 264 ? -5.441 -17.807 -6.972 1.00 90.25 264 LYS A C 1
ATOM 2192 O O . LYS A 1 264 ? -6.238 -17.972 -6.048 1.00 90.25 264 LYS A O 1
ATOM 2197 N N . ILE A 1 265 ? -4.987 -16.603 -7.330 1.00 90.69 265 ILE A N 1
ATOM 2198 C CA . ILE A 1 265 ? -5.375 -15.364 -6.638 1.00 90.69 265 ILE A CA 1
ATOM 2199 C C . ILE A 1 265 ? -6.881 -15.111 -6.787 1.00 90.69 265 ILE A C 1
ATOM 2201 O O . ILE A 1 265 ? -7.561 -14.823 -5.801 1.00 90.69 265 ILE A O 1
ATOM 2205 N N . LEU A 1 266 ? -7.429 -15.281 -7.994 1.00 90.69 266 LEU A N 1
ATOM 2206 C CA . LEU A 1 266 ? -8.863 -15.128 -8.249 1.00 90.69 266 LEU A CA 1
ATOM 2207 C C . LEU A 1 266 ? -9.703 -16.143 -7.468 1.00 90.69 266 LEU A C 1
ATOM 2209 O O . LEU A 1 266 ? -10.761 -15.792 -6.946 1.00 90.69 266 LEU A O 1
ATOM 2213 N N . SER A 1 267 ? -9.252 -17.394 -7.380 1.00 89.88 267 SER A N 1
ATOM 2214 C CA . SER A 1 267 ? -9.921 -18.436 -6.603 1.00 89.88 267 SER A CA 1
ATOM 2215 C C . SER A 1 267 ? -9.906 -18.114 -5.111 1.00 89.88 267 SER A C 1
ATOM 2217 O O . SER A 1 267 ? -10.939 -18.247 -4.453 1.00 89.88 267 SER A O 1
ATOM 2219 N N . GLU A 1 268 ? -8.770 -17.663 -4.572 1.00 89.56 268 GLU A N 1
ATOM 2220 C CA . GLU A 1 268 ? -8.668 -17.266 -3.164 1.00 89.56 268 GLU A CA 1
ATOM 2221 C C . GLU A 1 268 ? -9.636 -16.114 -2.858 1.00 89.56 268 GLU A C 1
ATOM 2223 O O . GLU A 1 268 ? -10.466 -16.242 -1.955 1.00 89.56 268 GLU A O 1
ATOM 2228 N N . LEU A 1 269 ? -9.629 -15.056 -3.679 1.00 88.50 269 LEU A N 1
ATOM 2229 C CA . LEU A 1 269 ? -10.552 -13.921 -3.567 1.00 88.50 269 LEU A CA 1
ATOM 2230 C C . LEU A 1 269 ? -12.021 -14.356 -3.621 1.00 88.50 269 LEU A C 1
ATOM 2232 O O . LEU A 1 269 ? -12.806 -13.991 -2.747 1.00 88.50 269 LEU A O 1
ATOM 2236 N N . LYS A 1 270 ? -12.402 -15.166 -4.617 1.00 88.69 270 LYS A N 1
ATOM 2237 C CA . LYS A 1 270 ? -13.777 -15.672 -4.755 1.00 88.69 270 LYS A CA 1
ATOM 2238 C C . LYS A 1 270 ? -14.195 -16.496 -3.544 1.00 88.69 270 LYS A C 1
ATOM 2240 O O . LYS A 1 270 ? -15.315 -16.342 -3.068 1.00 88.69 270 LYS A O 1
ATOM 2245 N N . SER A 1 271 ? -13.314 -17.363 -3.047 1.00 87.88 271 SER A N 1
ATOM 2246 C CA . SER A 1 271 ? -13.622 -18.227 -1.907 1.00 87.88 271 SER A CA 1
ATOM 2247 C C . SER A 1 271 ? -13.902 -17.424 -0.637 1.00 87.88 271 SER A C 1
ATOM 2249 O O . SER A 1 271 ? -14.855 -17.729 0.076 1.00 87.88 271 SER A O 1
ATOM 2251 N N . GLU A 1 272 ? -13.129 -16.368 -0.388 1.00 83.75 272 GLU A N 1
ATOM 2252 C CA . GLU A 1 272 ? -13.315 -15.495 0.770 1.00 83.75 272 GLU A CA 1
ATOM 2253 C C . GLU A 1 272 ? -14.542 -14.597 0.611 1.00 83.75 272 GLU A C 1
ATOM 2255 O O . GLU A 1 272 ? -15.326 -14.480 1.549 1.00 83.75 272 GLU A O 1
ATOM 2260 N N . LEU A 1 273 ? -14.794 -14.057 -0.587 1.00 83.06 273 LEU A N 1
ATOM 2261 C CA . LEU A 1 273 ? -16.031 -13.320 -0.864 1.00 83.06 273 LEU A CA 1
ATOM 2262 C C . LEU A 1 273 ? -17.267 -14.196 -0.621 1.00 83.06 273 LEU A C 1
ATOM 2264 O O . LEU A 1 273 ? -18.195 -13.773 0.059 1.00 83.06 273 LEU A O 1
ATOM 2268 N N . ILE A 1 274 ? -17.272 -15.444 -1.104 1.00 84.44 274 ILE A N 1
ATOM 2269 C CA . ILE A 1 274 ? -18.385 -16.381 -0.877 1.00 84.44 274 ILE A CA 1
ATOM 2270 C C . ILE A 1 274 ? -18.589 -16.663 0.617 1.00 84.44 274 ILE A C 1
ATOM 2272 O O . ILE A 1 274 ? -19.732 -16.800 1.046 1.00 84.44 274 ILE A O 1
ATOM 2276 N N . LYS A 1 275 ? -17.515 -16.755 1.414 1.00 82.44 275 LYS A N 1
ATOM 2277 C CA . LYS A 1 275 ? -17.629 -16.916 2.873 1.00 82.44 275 LYS A CA 1
ATOM 2278 C C . LYS A 1 275 ? -18.271 -15.699 3.534 1.00 82.44 275 LYS A C 1
ATOM 2280 O O . LYS A 1 275 ? -19.040 -15.885 4.461 1.00 82.44 275 LYS A O 1
ATOM 2285 N N . GLN A 1 276 ? -17.988 -14.491 3.048 1.00 71.56 276 GLN A N 1
ATOM 2286 C CA . GLN A 1 276 ? -18.554 -13.250 3.588 1.00 71.56 276 GLN A CA 1
ATOM 2287 C C . GLN A 1 276 ? -20.032 -13.038 3.221 1.00 71.56 276 GLN A C 1
ATOM 2289 O O . GLN A 1 276 ? -20.725 -12.289 3.903 1.00 71.56 276 GLN A O 1
ATOM 2294 N N . PHE A 1 277 ? -20.522 -13.687 2.158 1.00 70.50 277 PHE A N 1
ATOM 2295 C CA . PHE A 1 277 ? -21.937 -13.660 1.758 1.00 70.50 277 PHE A CA 1
ATOM 2296 C C . PHE A 1 277 ? -22.802 -14.751 2.415 1.00 70.50 277 PHE A C 1
ATOM 2298 O O . PHE A 1 277 ? -24.004 -14.799 2.148 1.00 70.50 277 PHE A O 1
ATOM 2305 N N . LYS A 1 278 ? -22.213 -15.640 3.222 1.00 58.59 278 LYS A N 1
ATOM 2306 C CA . LYS A 1 278 ? -22.917 -16.690 3.974 1.00 58.59 278 LYS A CA 1
ATOM 2307 C C . LYS A 1 278 ? -23.081 -16.295 5.433 1.00 58.59 278 LYS A C 1
ATOM 2309 O O . LYS A 1 278 ? -24.144 -16.645 5.987 1.00 58.59 278 LYS A O 1
#

Organism: NCBI:txid412755

Secondary structure (DSSP, 8-state):
-HHHHHHS-SS--HHHHHHHHHHHHHHHTS----GGGGG-----HHHHHHHHHHHHHHHHHHHHHHHTTHHHHHHHHHHHHHHHHHHHHHHHHHHHTT---HHHHHHHHHHHHHHHHHHHHHHHHHS-HHHHHHHHHHHTTHHHHHHHHHHHHHHHGGG-TTHHHHHHHHHTTTTT-HHHHHHHHHHHHHHHHHT-S-TTGGGT-HHHHHHHHHHHHHHHHHHS-SSHHHHHHHHHHHHHHHHHHHHHHHHHHS---HHHHHHHHHHHHHHHHHHHT-

Sequence (278 aa):
KKIIFALIRTAPTLRSLLIATAVVHLYHYMGIKVQESLELNKFTFDSTKELELKEKKILIEEVDSFLKTSFELEGSIFNNIIDLENLFLTLLIEERTGNLQQSQRVKKINDIETQIESKLLNIISKFPSFYFYDFIGDLIGLSDIIKREILEESAGLKSTSIEMEKKLEREDKEDKYIEVSTLNRLIERMQMQFEFKSYKELQVQTMPIRMIKKRILEHEFNKFPISVPGLRTYLEGNNLKKRIIKSIESAFKENINYEQFEEKILSELKSELIKQFK

Radius of gyration: 23.42 Å; chains: 1; bounding box: 50×48×76 Å

pLDDT: mean 81.92, std 13.12, range [43.72, 94.94]

Foldseek 3Di:
DVQLVVLQDPFDFPQSSVLSVVLVCCVPPVVDWDPVLVPDPDDDPVVVVVSSSVRSNVSSVVSCVVCPCVLVVVLVLLLLLLVLLLLLLVLLLCVLVVNDDPVRNVVSLVVSLVSLLVVLLCCLPPHDPLSNLVSLCVLLVVLVVLLVVVVVVVVCLVPDPPVNVVVCVVCVVVPPDSVVVSSVVSVVVLCVQLVHDDSVVVNPDCRSVVSSSVSSVVRSNPPFDNDSLRSVLSNVVSVLVNVLSVLSVVSNPGRDDPVVSVVVNVVSVVVVVVVSVD